Protein AF-A0A2H9LGX7-F1 (afdb_mo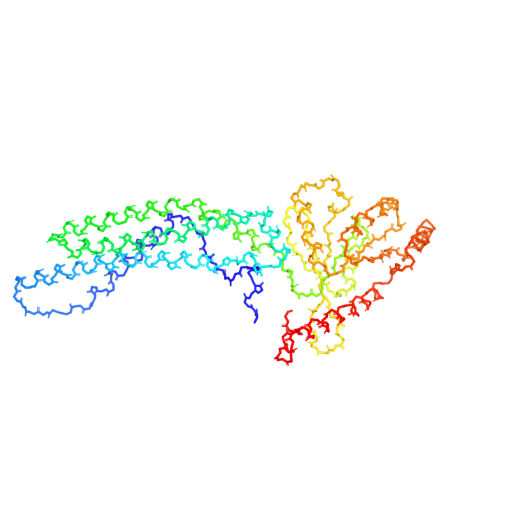nomer)

Secondary structure (DSSP, 8-state):
-TTTTTSTT-SS------HHHHHHHHHHHHHHHHHHHGGG-------HHHHHHHHHHHHHHHHHHHHHHHHHHHHHHHHHHHHHS--GGGS-HHHHHHHHHHT-HHHHHHHHHHHHHHHHHHHHHHHHHHHHHHH-SSHHHHHHHHHHHHHHHHHHHHHTHHHHHHHHHHHHHHHTS----SSEEEEEE-STTSSHHHHHHHHHSSPPEEE--TT-SSPEEEEEE-SS-STT----EEEEE--GGGG-GGG--HHHHHHHHHHHHH-SEEEEEE-TTSSS-HHHHHHHHHHHHTT-S-EEEEE--TT---HHHHHHHHHHHHH-TT-B--HHHHHHHHHHHHHHHHHHHHHHT-TT-TTTTT--

Structure (mmCIF, N/CA/C/O backbone):
data_AF-A0A2H9LGX7-F1
#
_entry.id   AF-A0A2H9LGX7-F1
#
loop_
_atom_site.group_PDB
_atom_site.id
_atom_site.type_symbol
_atom_site.label_atom_id
_atom_site.label_alt_id
_atom_site.label_comp_id
_atom_site.label_asym_id
_atom_site.label_entity_id
_atom_site.label_seq_id
_atom_site.pdbx_PDB_ins_code
_atom_site.Cartn_x
_atom_site.Cartn_y
_atom_site.Cartn_z
_atom_site.occupancy
_atom_site.B_iso_or_equiv
_atom_site.auth_seq_id
_atom_site.auth_comp_id
_atom_site.auth_asym_id
_atom_site.auth_atom_id
_atom_site.pdbx_PDB_model_num
ATOM 1 N N . MET A 1 1 ? 10.834 -14.717 4.770 1.00 37.25 1 MET A N 1
ATOM 2 C CA . MET A 1 1 ? 9.775 -13.682 4.849 1.00 37.25 1 MET A CA 1
ATOM 3 C C . MET A 1 1 ? 10.274 -12.256 5.144 1.00 37.25 1 MET A C 1
ATOM 5 O O . MET A 1 1 ? 9.612 -11.324 4.721 1.00 37.25 1 MET A O 1
ATOM 9 N N . ARG A 1 2 ? 11.488 -12.039 5.684 1.00 34.16 2 ARG A N 1
ATOM 10 C CA . ARG A 1 2 ? 12.051 -10.709 6.055 1.00 34.16 2 ARG A CA 1
ATOM 11 C C . ARG A 1 2 ? 12.223 -9.624 4.955 1.00 34.16 2 ARG A C 1
ATOM 13 O O . ARG A 1 2 ? 12.686 -8.532 5.262 1.00 34.16 2 ARG A O 1
ATOM 20 N N . LYS A 1 3 ? 11.918 -9.883 3.671 1.00 32.84 3 LYS A N 1
ATOM 21 C CA . LYS A 1 3 ? 12.069 -8.885 2.576 1.00 32.84 3 LYS A CA 1
ATOM 22 C C . LYS A 1 3 ? 10.761 -8.202 2.153 1.00 32.84 3 LYS A C 1
ATOM 24 O O . LYS A 1 3 ? 10.845 -7.127 1.570 1.00 32.84 3 LYS A O 1
ATOM 29 N N . GLN A 1 4 ? 9.591 -8.783 2.443 1.00 41.44 4 GLN A N 1
ATOM 30 C CA . GLN A 1 4 ? 8.292 -8.151 2.144 1.00 41.44 4 GLN A CA 1
ATOM 31 C C . GLN A 1 4 ? 7.941 -7.044 3.150 1.00 41.44 4 GLN A C 1
ATOM 33 O O . GLN A 1 4 ? 7.358 -6.039 2.764 1.00 41.44 4 GLN A O 1
ATOM 38 N N . GLU A 1 5 ? 8.395 -7.160 4.402 1.00 43.56 5 GLU A N 1
ATOM 39 C CA . GLU A 1 5 ? 8.072 -6.208 5.478 1.00 43.56 5 GLU A CA 1
ATOM 40 C C . GLU A 1 5 ? 8.583 -4.776 5.234 1.00 43.56 5 GLU A C 1
ATOM 42 O O . GLU A 1 5 ? 8.047 -3.834 5.803 1.00 43.56 5 GLU A O 1
ATOM 47 N N . LYS A 1 6 ? 9.582 -4.565 4.363 1.00 45.59 6 LYS A N 1
ATOM 48 C CA . LYS A 1 6 ? 10.150 -3.223 4.120 1.00 45.59 6 LYS A CA 1
ATOM 49 C C . LYS A 1 6 ? 9.459 -2.409 3.019 1.00 45.59 6 LYS A C 1
ATOM 51 O O . LYS A 1 6 ? 9.829 -1.250 2.836 1.00 45.59 6 LYS A O 1
ATOM 56 N N . PHE A 1 7 ? 8.508 -2.975 2.267 1.00 50.94 7 PHE A N 1
ATOM 57 C CA . PHE A 1 7 ? 7.989 -2.334 1.044 1.00 50.94 7 PHE A CA 1
ATOM 58 C C . PHE A 1 7 ? 6.459 -2.230 0.954 1.00 50.94 7 PHE A C 1
ATOM 60 O O . PHE A 1 7 ? 5.937 -1.910 -0.114 1.00 50.94 7 PHE A O 1
ATOM 67 N N . GLY A 1 8 ? 5.724 -2.453 2.046 1.00 63.12 8 GLY A N 1
ATOM 68 C CA . GLY A 1 8 ? 4.262 -2.408 1.995 1.00 63.12 8 GLY A CA 1
ATOM 69 C C . GLY A 1 8 ? 3.706 -3.545 1.129 1.00 63.12 8 GLY A C 1
ATOM 70 O O . GLY A 1 8 ? 4.217 -4.663 1.135 1.00 63.12 8 GLY A O 1
ATOM 71 N N . ILE A 1 9 ? 2.705 -3.228 0.306 1.00 74.31 9 ILE A N 1
ATOM 72 C CA . ILE A 1 9 ? 2.189 -4.128 -0.740 1.00 74.31 9 ILE A CA 1
ATOM 73 C C . ILE A 1 9 ? 3.043 -4.136 -2.022 1.00 74.31 9 ILE A C 1
ATOM 75 O O . ILE A 1 9 ? 2.726 -4.863 -2.966 1.00 74.31 9 ILE A O 1
ATOM 79 N N . MET A 1 10 ? 4.121 -3.342 -2.106 1.00 81.56 10 MET A N 1
ATOM 80 C CA . MET A 1 10 ? 5.013 -3.405 -3.267 1.00 81.56 10 MET A CA 1
ATOM 81 C C . MET A 1 10 ? 5.803 -4.711 -3.288 1.00 81.56 10 MET A C 1
ATOM 83 O O . MET A 1 10 ? 6.282 -5.209 -2.270 1.00 81.56 10 MET A O 1
ATOM 87 N N . ARG A 1 11 ? 6.028 -5.234 -4.495 1.00 75.31 11 ARG A N 1
ATOM 88 C CA . ARG A 1 11 ? 6.769 -6.486 -4.684 1.00 75.31 11 ARG A CA 1
ATOM 89 C C . ARG A 1 11 ? 8.268 -6.309 -4.466 1.00 75.31 11 ARG A C 1
ATOM 91 O O . ARG A 1 11 ? 8.929 -7.239 -4.005 1.00 75.31 11 ARG A O 1
ATOM 98 N N . ARG A 1 12 ? 8.816 -5.150 -4.852 1.00 78.75 12 ARG A N 1
ATOM 99 C CA . ARG A 1 12 ? 10.249 -4.806 -4.791 1.00 78.75 12 ARG A CA 1
ATOM 100 C C . ARG A 1 12 ? 10.425 -3.289 -4.714 1.00 78.75 12 ARG A C 1
ATOM 102 O O . ARG A 1 12 ? 9.582 -2.546 -5.204 1.00 78.75 12 ARG A O 1
ATOM 109 N N . ASN A 1 13 ? 11.550 -2.825 -4.173 1.00 80.94 13 ASN A N 1
ATOM 110 C CA . ASN A 1 13 ? 11.940 -1.422 -4.307 1.00 80.94 13 ASN A CA 1
ATOM 111 C C . ASN A 1 13 ? 12.540 -1.172 -5.693 1.00 80.94 13 ASN A C 1
ATOM 113 O O . ASN A 1 13 ? 13.449 -1.887 -6.112 1.00 80.94 13 ASN A O 1
ATOM 117 N N . VAL A 1 14 ? 12.053 -0.140 -6.373 1.00 88.44 14 VAL A N 1
ATOM 118 C CA . VAL A 1 14 ? 12.546 0.291 -7.684 1.00 88.44 14 VAL A CA 1
ATOM 119 C C . VAL A 1 14 ? 12.657 1.807 -7.710 1.00 88.44 14 VAL A C 1
ATOM 121 O O . VAL A 1 14 ? 11.775 2.497 -7.202 1.00 88.44 14 VAL A O 1
ATOM 124 N N . THR A 1 15 ? 13.732 2.347 -8.268 1.00 91.00 15 THR A N 1
ATOM 125 C CA . THR A 1 15 ? 13.854 3.795 -8.477 1.00 91.00 15 THR A CA 1
ATOM 126 C C . THR A 1 15 ? 13.095 4.181 -9.743 1.00 91.00 15 THR A C 1
ATOM 128 O O . THR A 1 15 ? 13.290 3.560 -10.788 1.00 91.00 15 THR A O 1
ATOM 131 N N . ILE A 1 16 ? 12.221 5.182 -9.629 1.00 95.38 16 ILE A N 1
ATOM 132 C CA . ILE A 1 16 ? 11.427 5.725 -10.734 1.00 95.38 16 ILE A CA 1
ATOM 133 C C . ILE A 1 16 ? 11.834 7.186 -10.885 1.00 95.38 16 ILE A C 1
ATOM 135 O O . ILE A 1 16 ? 11.697 7.955 -9.933 1.00 95.38 16 ILE A O 1
ATOM 139 N N . GLU A 1 17 ? 12.347 7.542 -12.056 1.00 96.19 17 GLU A N 1
ATOM 140 C CA . GLU A 1 17 ? 12.742 8.908 -12.410 1.00 96.19 17 GLU A CA 1
ATOM 141 C C . GLU A 1 17 ? 12.004 9.383 -13.667 1.00 96.19 17 GLU A C 1
ATOM 143 O O . GLU A 1 17 ? 11.168 8.664 -14.214 1.00 96.19 17 GLU A O 1
ATOM 148 N N . ASP A 1 18 ? 12.280 10.611 -14.101 1.00 96.50 18 ASP A N 1
ATOM 149 C CA . ASP A 1 18 ? 11.725 11.176 -15.333 1.00 96.50 18 ASP A CA 1
ATOM 150 C C . ASP A 1 18 ? 12.327 10.549 -16.606 1.00 96.50 18 ASP A C 1
ATOM 152 O O . ASP A 1 18 ? 13.321 9.812 -16.585 1.00 96.50 18 ASP A O 1
ATOM 156 N N . ALA A 1 19 ? 11.708 10.838 -17.752 1.00 97.12 19 ALA A N 1
ATOM 157 C CA . ALA A 1 19 ? 12.160 10.338 -19.045 1.00 97.12 19 ALA A CA 1
ATOM 158 C C . ALA A 1 19 ? 13.604 10.763 -19.367 1.00 97.12 19 ALA A C 1
ATOM 160 O O . ALA A 1 19 ? 14.374 9.978 -19.928 1.00 97.12 19 ALA A O 1
ATOM 161 N N . ASP A 1 20 ? 13.999 11.979 -18.987 1.00 96.62 20 ASP A N 1
ATOM 162 C CA . ASP A 1 20 ? 15.320 12.540 -19.281 1.00 96.62 20 ASP A CA 1
ATOM 163 C C . ASP A 1 20 ? 16.450 11.857 -18.521 1.00 96.62 20 ASP A C 1
ATOM 165 O O . ASP A 1 20 ? 17.560 11.695 -19.043 1.00 96.62 20 ASP A O 1
ATOM 169 N N . PHE A 1 21 ? 16.184 11.397 -17.305 1.00 96.75 21 PHE A N 1
ATOM 170 C CA . PHE A 1 21 ? 17.081 10.526 -16.570 1.00 96.75 21 PHE A CA 1
ATOM 171 C C . PHE A 1 21 ? 17.346 9.229 -17.345 1.00 96.75 21 PHE A C 1
ATOM 173 O O . PHE A 1 21 ? 18.508 8.875 -17.570 1.00 96.75 21 PHE A O 1
ATOM 180 N N . TYR A 1 22 ? 16.294 8.547 -17.811 1.00 96.25 22 TYR A N 1
ATOM 181 C CA . TYR A 1 22 ? 16.443 7.286 -18.543 1.00 96.25 22 TYR A CA 1
ATOM 182 C C . TYR A 1 22 ? 17.125 7.468 -19.903 1.00 96.25 22 TYR A C 1
ATOM 184 O O . TYR A 1 22 ? 17.989 6.659 -20.248 1.00 96.25 22 TYR A O 1
ATOM 192 N N . ILE A 1 23 ? 16.820 8.547 -20.636 1.00 96.00 23 ILE A N 1
ATOM 193 C CA . ILE A 1 23 ? 17.492 8.900 -21.899 1.00 96.00 23 ILE A CA 1
ATOM 194 C C . ILE A 1 23 ? 18.996 9.082 -21.667 1.00 96.00 23 ILE A C 1
ATOM 196 O O . ILE A 1 23 ? 19.819 8.427 -22.314 1.00 96.00 23 ILE A O 1
ATOM 200 N N . ARG A 1 24 ? 19.374 9.932 -20.701 1.00 95.44 24 ARG A N 1
ATOM 201 C CA . ARG A 1 24 ? 20.787 10.191 -20.380 1.00 95.44 24 ARG A CA 1
ATOM 202 C C . ARG A 1 24 ? 21.514 8.915 -19.973 1.00 95.44 24 ARG A C 1
ATOM 204 O O . ARG A 1 24 ? 22.643 8.683 -20.415 1.00 95.44 24 ARG A O 1
ATOM 211 N N . LEU A 1 25 ? 20.878 8.081 -19.151 1.00 92.81 25 LEU A N 1
ATOM 212 C CA . LEU A 1 25 ? 21.474 6.844 -18.660 1.00 92.81 25 LEU A CA 1
ATOM 213 C C . LEU A 1 25 ? 21.664 5.814 -19.782 1.00 92.81 25 LEU A C 1
ATOM 215 O O . LEU A 1 25 ? 22.738 5.213 -19.865 1.00 92.81 25 LEU A O 1
ATOM 219 N N . ALA A 1 26 ? 20.683 5.667 -20.678 1.00 92.19 26 ALA A N 1
ATOM 220 C CA . ALA A 1 26 ? 20.781 4.802 -21.852 1.00 92.19 26 ALA A CA 1
ATOM 221 C C . ALA A 1 26 ? 21.944 5.229 -22.765 1.00 92.19 26 ALA A C 1
ATOM 223 O O . ALA A 1 26 ? 22.814 4.417 -23.085 1.00 92.19 26 ALA A O 1
ATOM 224 N N . PHE A 1 27 ? 22.030 6.521 -23.101 1.00 91.50 27 PHE A N 1
ATOM 225 C CA . PHE A 1 27 ? 23.086 7.059 -23.969 1.00 91.50 27 PHE A CA 1
ATOM 226 C C . PHE A 1 27 ? 24.475 6.981 -23.330 1.00 91.50 27 PHE A C 1
ATOM 228 O O . PHE A 1 27 ? 25.476 6.745 -24.011 1.00 91.50 27 PHE A O 1
ATOM 235 N N . SER A 1 28 ? 24.571 7.200 -22.018 1.00 88.06 28 SER A N 1
ATOM 236 C CA . SER A 1 28 ? 25.832 7.080 -21.283 1.00 88.06 28 SER A CA 1
ATOM 237 C C . SER A 1 28 ? 26.341 5.635 -21.278 1.00 88.06 28 SER A C 1
ATOM 239 O O . SER A 1 28 ? 27.481 5.369 -21.665 1.00 88.06 28 SER A O 1
ATOM 241 N N . ARG A 1 29 ? 25.478 4.674 -20.928 1.00 82.38 29 ARG A N 1
ATOM 242 C CA . ARG A 1 29 ? 25.860 3.258 -20.847 1.00 82.38 29 ARG A CA 1
ATOM 243 C C . ARG A 1 29 ? 26.188 2.650 -22.211 1.00 82.38 29 ARG A C 1
ATOM 245 O O . ARG A 1 29 ? 27.164 1.908 -22.313 1.00 82.38 29 ARG A O 1
ATOM 252 N N . ALA A 1 30 ? 25.458 3.030 -23.259 1.00 81.06 30 ALA A N 1
ATOM 253 C CA . ALA A 1 30 ? 25.734 2.577 -24.620 1.00 81.06 30 ALA A CA 1
ATOM 254 C C . ALA A 1 30 ? 27.105 3.074 -25.129 1.00 81.06 30 ALA A C 1
ATOM 256 O O . ALA A 1 30 ? 27.860 2.325 -25.751 1.00 81.06 30 ALA A O 1
ATOM 257 N N . ARG A 1 31 ? 27.498 4.309 -24.774 1.00 76.88 31 ARG A N 1
ATOM 258 C CA . ARG A 1 31 ? 28.850 4.837 -25.046 1.00 76.88 31 ARG A CA 1
ATOM 259 C C . ARG A 1 31 ? 29.940 4.117 -24.244 1.00 76.88 31 ARG A C 1
ATOM 261 O O . ARG A 1 31 ? 31.005 3.844 -24.792 1.00 76.88 31 ARG A O 1
ATOM 268 N N . GLY A 1 32 ? 29.679 3.768 -22.983 1.00 62.34 32 GLY A N 1
ATOM 269 C CA . GLY A 1 32 ? 30.618 3.025 -22.130 1.00 62.34 32 GLY A CA 1
ATOM 270 C C . GLY A 1 32 ? 30.907 1.597 -22.615 1.00 62.34 32 GLY A C 1
ATOM 271 O O . GLY A 1 32 ? 32.044 1.131 -22.516 1.00 62.34 32 GLY A O 1
ATOM 272 N N . ALA A 1 33 ? 29.918 0.922 -23.210 1.00 59.94 33 ALA A N 1
ATOM 273 C CA . ALA A 1 33 ? 30.087 -0.409 -23.800 1.00 59.94 33 ALA A CA 1
ATOM 274 C C . ALA A 1 33 ? 31.098 -0.417 -24.969 1.00 59.94 33 ALA A C 1
ATOM 276 O O . ALA A 1 33 ? 31.897 -1.348 -25.079 1.00 59.94 33 ALA A O 1
ATOM 277 N N . LYS A 1 34 ? 31.163 0.662 -25.768 1.00 53.69 34 LYS A N 1
ATOM 278 C CA . LYS A 1 34 ? 32.129 0.828 -26.878 1.00 53.69 34 LYS A CA 1
ATOM 279 C C . LYS A 1 34 ? 33.595 0.881 -26.422 1.00 53.69 34 LYS A C 1
ATOM 281 O O . LYS A 1 34 ? 34.491 0.472 -27.161 1.00 53.69 34 LYS A O 1
ATOM 286 N N . GLY A 1 35 ? 33.860 1.356 -25.201 1.00 47.06 35 GLY A N 1
ATOM 287 C CA . GLY A 1 35 ? 35.218 1.497 -24.657 1.00 47.06 35 GLY A CA 1
ATOM 288 C C . GLY A 1 35 ? 35.896 0.170 -24.292 1.00 47.06 35 GLY A C 1
ATOM 289 O O . GLY A 1 35 ? 37.122 0.067 -24.350 1.00 47.06 35 GLY A O 1
ATOM 290 N N . ARG A 1 36 ? 35.121 -0.874 -23.963 1.00 46.62 36 ARG A N 1
ATOM 291 C CA . ARG A 1 36 ? 35.657 -2.196 -23.584 1.00 46.62 36 ARG A CA 1
ATOM 292 C C . ARG A 1 36 ? 36.055 -3.051 -24.792 1.00 46.62 36 ARG A C 1
ATOM 294 O O . ARG A 1 36 ? 37.005 -3.825 -24.698 1.00 46.62 36 ARG A O 1
ATOM 301 N N . THR A 1 37 ? 35.397 -2.883 -25.937 1.00 44.72 37 THR A N 1
ATOM 302 C CA . THR A 1 37 ? 35.609 -3.712 -27.139 1.00 44.72 37 THR A CA 1
ATOM 303 C C . THR A 1 37 ? 36.856 -3.312 -27.938 1.00 44.72 37 THR A C 1
ATOM 305 O O . THR A 1 37 ? 37.477 -4.163 -28.575 1.00 44.72 37 THR A O 1
ATOM 308 N N . LYS A 1 38 ? 37.291 -2.042 -27.864 1.00 46.38 38 LYS A N 1
ATOM 309 C CA . LYS A 1 38 ? 38.494 -1.549 -28.569 1.00 46.38 38 LYS A CA 1
ATOM 310 C C . LYS A 1 38 ? 39.825 -2.080 -28.011 1.00 46.38 38 LYS A C 1
ATOM 312 O O . LYS A 1 38 ? 40.810 -2.079 -28.738 1.00 46.38 38 LYS A O 1
ATOM 317 N N . LYS A 1 39 ? 39.870 -2.587 -26.771 1.00 42.81 39 LYS A N 1
ATOM 318 C CA . LYS A 1 39 ? 41.111 -3.067 -26.122 1.00 42.81 39 LYS A CA 1
ATOM 319 C C . LYS A 1 39 ? 41.572 -4.482 -26.530 1.00 42.81 39 LYS A C 1
ATOM 321 O O . LYS A 1 39 ? 42.612 -4.915 -26.054 1.00 42.81 39 LYS A O 1
ATOM 326 N N . LYS A 1 40 ? 40.839 -5.214 -27.385 1.00 40.34 40 LYS A N 1
ATOM 327 C CA . LYS A 1 40 ? 41.089 -6.653 -27.650 1.00 40.34 40 LYS A CA 1
ATOM 328 C C . LYS A 1 40 ? 41.566 -7.046 -29.059 1.00 40.34 40 LYS A C 1
ATOM 330 O O . LYS A 1 40 ? 41.698 -8.237 -29.314 1.00 40.34 40 LYS A O 1
ATOM 335 N N . LYS A 1 41 ? 41.839 -6.121 -29.987 1.00 47.50 41 LYS A N 1
ATOM 336 C CA . LYS A 1 41 ? 42.260 -6.498 -31.356 1.00 47.50 41 LYS A CA 1
ATOM 337 C C . LYS A 1 41 ? 43.754 -6.257 -31.599 1.00 47.50 41 LYS A C 1
ATOM 339 O O . LYS A 1 41 ? 44.152 -5.161 -31.977 1.00 47.50 41 LYS A O 1
ATOM 344 N N . GLY A 1 42 ? 44.548 -7.312 -31.391 1.00 42.62 42 GLY A N 1
ATOM 345 C CA . GLY A 1 42 ? 45.925 -7.440 -31.881 1.00 42.62 42 GLY A CA 1
ATOM 346 C C . GLY A 1 42 ? 45.975 -7.508 -33.412 1.00 42.62 42 GLY A C 1
ATOM 347 O O . GLY A 1 42 ? 45.046 -7.994 -34.060 1.00 42.62 42 GLY A O 1
ATOM 348 N N . GLY A 1 43 ? 47.033 -6.937 -33.988 1.00 43.09 43 GLY A N 1
ATOM 349 C CA . GLY A 1 43 ? 47.157 -6.670 -35.418 1.00 43.09 43 GLY A CA 1
ATOM 350 C C . GLY A 1 43 ? 47.366 -7.923 -36.268 1.00 43.09 43 GLY A C 1
ATOM 351 O O . GLY A 1 43 ? 48.295 -8.685 -36.036 1.00 43.09 43 GLY A O 1
ATOM 352 N N . ASN A 1 44 ? 46.547 -8.079 -37.313 1.00 48.31 44 ASN A N 1
ATOM 353 C CA . ASN A 1 44 ? 46.777 -9.051 -38.382 1.00 48.31 44 ASN A CA 1
ATOM 354 C C . ASN A 1 44 ? 47.133 -8.321 -39.697 1.00 48.31 44 ASN A C 1
ATOM 356 O O . ASN A 1 44 ? 46.499 -7.319 -40.063 1.00 48.31 44 ASN A O 1
ATOM 360 N N . ARG A 1 45 ? 48.184 -8.767 -40.398 1.00 50.12 45 ARG A N 1
ATOM 361 C CA . ARG A 1 45 ? 48.661 -8.203 -41.679 1.00 50.12 45 ARG A CA 1
ATOM 362 C C . ARG A 1 45 ? 47.906 -8.889 -42.825 1.00 50.12 45 ARG A C 1
ATOM 364 O O . ARG A 1 45 ? 48.015 -10.087 -43.014 1.00 50.12 45 ARG A O 1
ATOM 371 N N . GLY A 1 46 ? 47.108 -8.126 -43.570 1.00 56.09 46 GLY A N 1
ATOM 372 C CA . GLY A 1 46 ? 46.249 -8.622 -44.650 1.00 56.09 46 GLY A CA 1
ATOM 373 C C . GLY A 1 46 ? 45.858 -7.498 -45.614 1.00 56.09 46 GLY A C 1
ATOM 374 O O . GLY A 1 46 ? 46.015 -6.322 -45.274 1.00 56.09 46 GLY A O 1
ATOM 375 N N . ASN A 1 47 ? 45.371 -7.876 -46.802 1.00 59.34 47 ASN A N 1
ATOM 376 C CA . ASN A 1 47 ? 45.111 -7.010 -47.961 1.00 59.34 47 ASN A CA 1
ATOM 377 C C . ASN A 1 47 ? 44.267 -5.748 -47.607 1.00 59.34 47 ASN A C 1
ATOM 379 O O . ASN A 1 47 ? 43.187 -5.890 -47.021 1.00 59.34 47 ASN A O 1
ATOM 383 N N . PRO A 1 48 ? 44.711 -4.519 -47.953 1.00 59.19 48 PRO A N 1
ATOM 384 C CA . PRO A 1 48 ? 44.077 -3.261 -47.534 1.00 59.19 48 PRO A CA 1
ATOM 385 C C . PRO A 1 48 ? 42.603 -3.091 -47.939 1.00 59.19 48 PRO A C 1
ATOM 387 O O . PRO A 1 48 ? 41.846 -2.491 -47.175 1.00 59.19 48 PRO A O 1
ATOM 390 N N . ARG A 1 49 ? 42.152 -3.644 -49.078 1.00 58.91 49 ARG A N 1
ATOM 391 C CA . ARG A 1 49 ? 40.722 -3.609 -49.467 1.00 58.91 49 ARG A CA 1
ATOM 392 C C . ARG A 1 49 ? 39.857 -4.496 -48.562 1.00 58.91 49 ARG A C 1
ATOM 394 O O . ARG A 1 49 ? 38.892 -4.004 -47.982 1.00 58.91 49 ARG A O 1
ATOM 401 N N . LYS A 1 50 ? 40.279 -5.746 -48.324 1.00 58.44 50 LYS A N 1
ATOM 402 C CA . LYS A 1 50 ? 39.607 -6.672 -47.389 1.00 58.44 50 LYS A CA 1
ATOM 403 C C . LYS A 1 50 ? 39.596 -6.131 -45.951 1.00 58.44 50 LYS A C 1
ATOM 405 O O . LYS A 1 50 ? 38.607 -6.301 -45.248 1.00 58.44 50 LYS A O 1
ATOM 410 N N . LYS A 1 51 ? 40.645 -5.413 -45.522 1.00 60.84 51 LYS A N 1
ATOM 411 C CA . LYS A 1 51 ? 40.677 -4.714 -44.220 1.00 60.84 51 LYS A CA 1
ATOM 412 C C . LYS A 1 51 ? 39.653 -3.580 -44.113 1.00 60.84 51 LYS A C 1
ATOM 414 O O . LYS A 1 51 ? 39.071 -3.411 -43.044 1.00 60.84 51 LYS A O 1
ATOM 419 N N . LYS A 1 52 ? 39.428 -2.807 -45.183 1.00 63.50 52 LYS A N 1
ATOM 420 C CA . LYS A 1 52 ? 38.425 -1.726 -45.198 1.00 63.50 52 LYS A CA 1
ATOM 421 C C . LYS A 1 52 ? 36.996 -2.276 -45.142 1.00 63.50 52 LYS A C 1
ATOM 423 O O . LYS A 1 52 ? 36.206 -1.784 -44.339 1.00 63.50 52 LYS A O 1
ATOM 428 N N . GLU A 1 53 ? 36.691 -3.325 -45.905 1.00 63.88 53 GLU A N 1
ATOM 429 C CA . GLU A 1 53 ? 35.383 -4.004 -45.861 1.00 63.88 53 GLU A CA 1
ATOM 430 C C . GLU A 1 53 ? 35.120 -4.677 -44.507 1.00 63.88 53 GLU A C 1
ATOM 432 O O . GLU A 1 53 ? 34.071 -4.458 -43.901 1.00 63.88 53 GLU A O 1
ATOM 437 N N . GLN A 1 54 ? 36.098 -5.416 -43.966 1.00 71.00 54 GLN A N 1
ATOM 438 C CA . GLN A 1 54 ? 36.007 -6.000 -42.620 1.00 71.00 54 GLN A CA 1
ATOM 439 C C . GLN A 1 54 ? 35.868 -4.923 -41.532 1.00 71.00 54 GLN A C 1
ATOM 441 O O . GLN A 1 54 ? 35.121 -5.101 -40.566 1.00 71.00 54 GLN A O 1
ATOM 446 N N . GLY A 1 55 ? 36.554 -3.789 -41.698 1.00 78.25 55 GLY A N 1
ATOM 447 C CA . GLY A 1 55 ? 36.448 -2.631 -40.817 1.00 78.25 55 GLY A CA 1
ATOM 448 C C . GLY A 1 55 ? 35.039 -2.042 -40.814 1.00 78.25 55 GLY A C 1
ATOM 449 O O . GLY A 1 55 ? 34.457 -1.862 -39.744 1.00 78.25 55 GLY A O 1
ATOM 450 N N . TYR A 1 56 ? 34.449 -1.816 -41.989 1.00 83.50 56 TYR A N 1
ATOM 451 C CA . TYR A 1 56 ? 33.107 -1.249 -42.078 1.00 83.50 56 TYR A CA 1
ATOM 452 C C . TYR A 1 56 ? 32.017 -2.217 -41.598 1.00 83.50 56 TYR A C 1
ATOM 454 O O . TYR A 1 56 ? 31.131 -1.812 -40.845 1.00 83.50 56 TYR A O 1
ATOM 462 N N . PHE A 1 57 ? 32.120 -3.508 -41.921 1.00 84.44 57 PHE A N 1
ATOM 463 C CA . PHE A 1 57 ? 31.217 -4.525 -41.376 1.00 84.44 57 PHE A CA 1
ATOM 464 C C . PHE A 1 57 ? 31.263 -4.566 -39.839 1.00 84.44 57 PHE A C 1
ATOM 466 O O . PHE A 1 57 ? 30.227 -4.614 -39.175 1.00 84.44 57 PHE A O 1
ATOM 473 N N . SER A 1 58 ? 32.461 -4.469 -39.252 1.00 85.62 58 SER A N 1
ATOM 474 C CA . SER A 1 58 ? 32.604 -4.399 -37.794 1.00 85.62 58 SER A CA 1
ATOM 475 C C . SER A 1 58 ? 31.992 -3.131 -37.188 1.00 85.62 58 SER A C 1
ATOM 477 O O . SER A 1 58 ? 31.405 -3.198 -36.110 1.00 85.62 58 SER A O 1
ATOM 479 N N . LEU A 1 59 ? 32.050 -2.004 -37.906 1.00 87.69 59 LEU A N 1
ATOM 480 C CA . LEU A 1 59 ? 31.425 -0.747 -37.496 1.00 87.69 59 LEU A CA 1
ATOM 481 C C . LEU A 1 59 ? 29.890 -0.830 -37.529 1.00 87.69 59 LEU A C 1
ATOM 483 O O . LEU A 1 59 ? 29.235 -0.362 -36.601 1.00 87.69 59 LEU A O 1
ATOM 487 N N . LYS A 1 60 ? 29.307 -1.461 -38.559 1.00 89.50 60 LYS A N 1
ATOM 488 C CA . LYS A 1 60 ? 27.856 -1.720 -38.619 1.00 89.50 60 LYS A CA 1
ATOM 489 C C . LYS A 1 60 ? 27.385 -2.532 -37.418 1.00 89.50 60 LYS A C 1
ATOM 491 O O . LYS A 1 60 ? 26.382 -2.185 -36.803 1.00 89.50 60 LYS A O 1
ATOM 496 N N . ARG A 1 61 ? 28.138 -3.574 -37.054 1.00 89.62 61 ARG A N 1
ATOM 497 C CA . ARG A 1 61 ? 27.841 -4.390 -35.873 1.00 89.62 61 ARG A CA 1
ATOM 498 C C . ARG A 1 61 ? 27.890 -3.562 -34.590 1.00 89.62 61 ARG A C 1
ATOM 500 O O . ARG A 1 61 ? 26.956 -3.630 -33.808 1.00 89.62 61 ARG A O 1
ATOM 507 N N . GLU A 1 62 ? 28.900 -2.708 -34.422 1.00 89.69 62 GLU A N 1
ATOM 508 C CA . GLU A 1 62 ? 28.986 -1.799 -33.268 1.00 89.69 62 GLU A CA 1
ATOM 509 C C . GLU A 1 62 ? 27.777 -0.847 -33.178 1.00 89.69 62 GLU A C 1
ATOM 511 O O . GLU A 1 62 ? 27.262 -0.587 -32.090 1.00 89.69 62 GLU A O 1
ATOM 516 N N . TYR A 1 63 ? 27.296 -0.330 -34.311 1.00 93.12 63 TYR A N 1
ATOM 517 C CA . TYR A 1 63 ? 26.089 0.498 -34.355 1.00 93.12 63 TYR A CA 1
ATOM 518 C C . TYR A 1 63 ? 24.813 -0.289 -34.045 1.00 93.12 63 TYR A C 1
ATOM 520 O O . TYR A 1 63 ? 23.967 0.203 -33.297 1.00 93.12 63 TYR A O 1
ATOM 528 N N . ALA A 1 64 ? 24.679 -1.506 -34.570 1.00 92.94 64 ALA A N 1
ATOM 529 C CA . ALA A 1 64 ? 23.548 -2.376 -34.269 1.00 92.94 64 ALA A CA 1
ATOM 530 C C . ALA A 1 64 ? 23.523 -2.782 -32.784 1.00 92.94 64 ALA A C 1
ATOM 532 O O . ALA A 1 64 ? 22.466 -2.720 -32.154 1.00 92.94 64 ALA A O 1
ATOM 533 N N . ASP A 1 65 ? 24.684 -3.113 -32.213 1.00 90.88 65 ASP A N 1
ATOM 534 C CA . ASP A 1 65 ? 24.850 -3.441 -30.794 1.00 90.88 65 ASP A CA 1
ATOM 535 C C . ASP A 1 65 ? 24.526 -2.227 -29.906 1.00 90.88 65 ASP A C 1
ATOM 537 O O . ASP A 1 65 ? 23.882 -2.370 -28.870 1.00 90.88 65 ASP A O 1
ATOM 541 N N . HIS A 1 66 ? 24.904 -1.011 -30.324 1.00 92.06 66 HIS A N 1
ATOM 542 C CA . HIS A 1 66 ? 24.549 0.233 -29.623 1.00 92.06 66 HIS A CA 1
ATOM 543 C C . HIS A 1 66 ?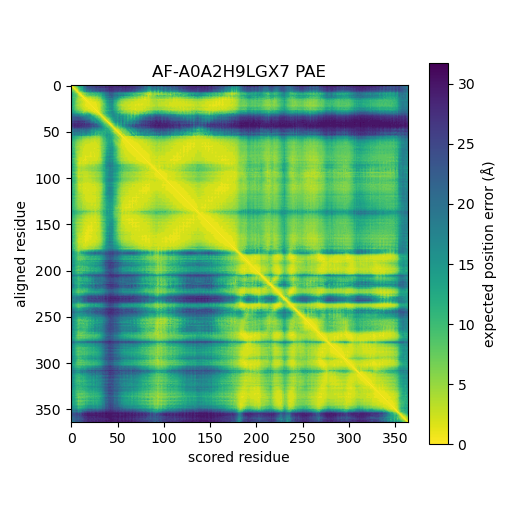 23.031 0.445 -29.561 1.00 92.06 66 HIS A C 1
ATOM 545 O O . HIS A 1 66 ? 22.502 0.778 -28.503 1.00 92.06 66 HIS A O 1
ATOM 551 N N . ILE A 1 67 ? 22.319 0.215 -30.670 1.00 94.88 67 ILE A N 1
ATOM 552 C CA . ILE A 1 67 ? 20.850 0.285 -30.714 1.00 94.88 67 ILE A CA 1
ATOM 553 C C . ILE A 1 67 ? 20.232 -0.786 -29.806 1.00 94.88 67 ILE A C 1
ATOM 555 O O . ILE A 1 67 ? 19.380 -0.455 -28.981 1.00 94.88 67 ILE A O 1
ATOM 559 N N . ALA A 1 68 ? 20.681 -2.042 -29.934 1.00 93.88 68 ALA A N 1
ATOM 560 C CA . ALA A 1 68 ? 20.179 -3.169 -29.146 1.00 93.88 68 ALA A CA 1
ATOM 561 C C . ALA A 1 68 ? 20.337 -2.919 -27.643 1.00 93.88 68 ALA A C 1
ATOM 563 O O . ALA A 1 68 ? 19.370 -3.014 -26.890 1.00 93.88 68 ALA A O 1
ATOM 564 N N . PHE A 1 69 ? 21.529 -2.491 -27.228 1.00 94.44 69 PHE A N 1
ATOM 565 C CA . PHE A 1 69 ? 21.820 -2.187 -25.836 1.00 94.44 69 PHE A CA 1
ATOM 566 C C . PHE A 1 69 ? 20.880 -1.113 -25.271 1.00 94.44 69 PHE A C 1
ATOM 568 O O . PHE A 1 69 ? 20.379 -1.254 -24.158 1.00 94.44 69 PHE A O 1
ATOM 575 N N . MET A 1 70 ? 20.625 -0.032 -26.020 1.00 94.88 70 MET A N 1
ATOM 576 C CA . MET A 1 70 ? 19.730 1.031 -25.551 1.00 94.88 70 MET A CA 1
ATOM 577 C C . MET A 1 70 ? 18.287 0.542 -25.405 1.00 94.88 70 MET A C 1
ATOM 579 O O . MET A 1 70 ? 17.659 0.851 -24.393 1.00 94.88 70 MET A O 1
ATOM 583 N N . SER A 1 71 ? 17.764 -0.225 -26.369 1.00 96.38 71 SER A N 1
ATOM 584 C CA . SER A 1 71 ? 16.412 -0.786 -26.254 1.00 96.38 71 SER A CA 1
ATOM 585 C C . SER A 1 71 ? 16.295 -1.775 -25.098 1.00 96.38 71 SER A C 1
ATOM 587 O O . SER A 1 71 ? 15.392 -1.636 -24.279 1.00 96.38 71 SER A O 1
ATOM 589 N N . GLU A 1 72 ? 17.239 -2.710 -24.979 1.00 95.44 72 GLU A N 1
ATOM 590 C CA . GLU A 1 72 ? 17.245 -3.736 -23.930 1.00 95.44 72 GLU A CA 1
ATOM 591 C C . GLU A 1 72 ? 17.370 -3.110 -22.538 1.00 95.44 72 GLU A C 1
ATOM 593 O O . GLU A 1 72 ? 16.677 -3.512 -21.606 1.00 95.44 72 GLU A O 1
ATOM 598 N N . PHE A 1 73 ? 18.197 -2.069 -22.396 1.00 95.25 73 PHE A N 1
ATOM 599 C CA . PHE A 1 73 ? 18.325 -1.337 -21.141 1.00 95.25 73 PHE A CA 1
ATOM 600 C C . PHE A 1 73 ? 17.000 -0.691 -20.713 1.00 95.25 73 PHE A C 1
ATOM 602 O O . PHE A 1 73 ? 16.606 -0.813 -19.552 1.00 95.25 73 PHE A O 1
ATOM 609 N N . ILE A 1 74 ? 16.302 -0.010 -21.629 1.00 95.75 74 ILE A N 1
ATOM 610 C CA . ILE A 1 74 ? 15.006 0.615 -21.328 1.00 95.75 74 ILE A CA 1
ATOM 611 C C . ILE A 1 74 ? 13.949 -0.444 -21.008 1.00 95.75 74 ILE A C 1
ATOM 613 O O . ILE A 1 74 ? 13.218 -0.290 -20.027 1.00 95.75 74 ILE A O 1
ATOM 617 N N . GLU A 1 75 ? 13.897 -1.529 -21.781 1.00 95.44 75 GLU A N 1
ATOM 618 C CA . GLU A 1 75 ? 13.007 -2.660 -21.514 1.00 95.44 75 GLU A CA 1
ATOM 619 C C . GLU A 1 75 ? 13.243 -3.245 -20.115 1.00 95.44 75 GLU A C 1
ATOM 621 O O . GLU A 1 75 ? 12.290 -3.456 -19.362 1.00 95.44 75 GLU A O 1
ATOM 626 N N . GLU A 1 76 ? 14.504 -3.429 -19.719 1.00 95.19 76 GLU A N 1
ATOM 627 C CA . GLU A 1 76 ? 14.868 -3.911 -18.388 1.00 95.19 76 GLU A CA 1
ATOM 628 C C . GLU A 1 76 ? 14.403 -2.945 -17.284 1.00 95.19 76 GLU A C 1
ATOM 630 O O . GLU A 1 76 ? 13.827 -3.380 -16.282 1.00 95.19 76 GLU A O 1
ATOM 635 N N . GLN A 1 77 ? 14.630 -1.632 -17.440 1.00 95.88 77 GLN A N 1
ATOM 636 C CA . GLN A 1 77 ? 14.213 -0.646 -16.436 1.00 95.88 77 GLN A CA 1
ATOM 637 C C . GLN A 1 77 ? 12.690 -0.591 -16.299 1.00 95.88 77 GLN A C 1
ATOM 639 O O . GLN A 1 77 ? 12.173 -0.681 -15.186 1.00 95.88 77 GLN A O 1
ATOM 644 N N . PHE A 1 78 ? 11.958 -0.483 -17.407 1.00 96.88 78 PHE A N 1
ATOM 645 C CA . PHE A 1 78 ? 10.499 -0.378 -17.365 1.00 96.88 78 PHE A CA 1
ATOM 646 C C . PHE A 1 78 ? 9.858 -1.681 -16.879 1.00 96.88 78 PHE A C 1
ATOM 648 O O . PHE A 1 78 ? 8.923 -1.629 -16.080 1.00 96.88 78 PHE A O 1
ATOM 655 N N . SER A 1 79 ? 10.406 -2.846 -17.241 1.00 96.00 79 SER A N 1
ATOM 656 C CA . SER A 1 79 ? 9.959 -4.129 -16.690 1.00 96.00 79 SER A CA 1
ATOM 657 C C . SER A 1 79 ? 10.141 -4.195 -15.170 1.00 96.00 79 SER A C 1
ATOM 659 O O . SER A 1 79 ? 9.227 -4.625 -14.462 1.00 96.00 79 SER A O 1
ATOM 661 N N . LYS A 1 80 ? 11.271 -3.705 -14.636 1.00 95.44 80 LYS A N 1
ATOM 662 C CA . LYS A 1 80 ? 11.485 -3.609 -13.180 1.00 95.44 80 LYS A CA 1
ATOM 663 C C . LYS A 1 80 ? 10.464 -2.699 -12.507 1.00 95.44 80 LYS A C 1
ATOM 665 O O . LYS A 1 80 ? 9.997 -3.044 -11.424 1.00 95.44 80 LYS A O 1
ATOM 670 N N . ILE A 1 81 ? 10.118 -1.570 -13.131 1.00 96.31 81 ILE A N 1
ATOM 671 C CA . ILE A 1 81 ? 9.093 -0.653 -12.616 1.00 96.31 81 ILE A CA 1
ATOM 672 C C . ILE A 1 81 ? 7.743 -1.363 -12.575 1.00 96.31 81 ILE A C 1
ATOM 674 O O . ILE A 1 81 ? 7.152 -1.471 -11.505 1.00 96.31 81 ILE A O 1
ATOM 678 N N . ILE A 1 82 ? 7.293 -1.916 -13.704 1.00 95.50 82 ILE A N 1
ATOM 679 C CA . ILE A 1 82 ? 6.000 -2.605 -13.811 1.00 95.50 82 ILE A CA 1
ATOM 680 C C . ILE A 1 82 ? 5.909 -3.758 -12.806 1.00 95.50 82 ILE A C 1
ATOM 682 O O . ILE A 1 82 ? 4.927 -3.874 -12.077 1.00 95.50 82 ILE A O 1
ATOM 686 N N . GLY A 1 83 ? 6.958 -4.579 -12.712 1.00 93.06 83 GLY A N 1
ATOM 687 C CA . GLY A 1 83 ? 7.010 -5.722 -11.802 1.00 93.06 83 GLY A CA 1
ATOM 688 C C . GLY A 1 83 ? 7.087 -5.359 -10.314 1.00 93.06 83 GLY A C 1
ATOM 689 O O . GLY A 1 83 ? 6.899 -6.239 -9.471 1.00 93.06 83 GLY A O 1
ATOM 690 N N . ALA A 1 84 ? 7.371 -4.100 -9.972 1.00 92.88 84 ALA A N 1
ATOM 691 C CA . ALA A 1 84 ? 7.412 -3.635 -8.589 1.00 92.88 84 ALA A CA 1
ATOM 692 C C . ALA A 1 84 ? 6.017 -3.321 -8.025 1.00 92.88 84 ALA A C 1
ATOM 694 O O . ALA A 1 84 ? 5.812 -3.464 -6.815 1.00 92.88 84 ALA A O 1
ATOM 695 N N . PHE A 1 85 ? 5.066 -2.922 -8.876 1.00 93.38 85 PHE A N 1
ATOM 696 C CA . PHE A 1 85 ? 3.700 -2.607 -8.456 1.00 93.38 85 PHE A CA 1
ATOM 697 C C . PHE A 1 85 ? 2.879 -3.878 -8.168 1.00 93.38 85 PHE A C 1
ATOM 699 O O . PHE A 1 85 ? 3.082 -4.917 -8.806 1.00 93.38 85 PHE A O 1
ATOM 706 N N . PRO A 1 86 ? 1.954 -3.826 -7.191 1.00 88.50 86 PRO A N 1
ATOM 707 C CA . PRO A 1 86 ? 1.065 -4.938 -6.893 1.00 88.50 86 PRO A CA 1
ATOM 708 C C . PRO A 1 86 ? 0.016 -5.137 -7.989 1.00 88.50 86 PRO A C 1
ATOM 710 O O . PRO A 1 86 ? -0.505 -4.192 -8.579 1.00 88.50 86 PRO A O 1
ATOM 713 N N . GLU A 1 87 ? -0.381 -6.389 -8.192 1.00 88.31 87 GLU A N 1
ATOM 714 C CA . GLU A 1 87 ? -1.596 -6.692 -8.942 1.00 88.31 87 GLU A CA 1
ATOM 715 C C . GLU A 1 87 ? -2.810 -6.386 -8.060 1.00 88.31 87 GLU A C 1
ATOM 717 O O . GLU A 1 87 ? -3.082 -7.128 -7.113 1.00 88.31 87 GLU A O 1
ATOM 722 N N . VAL A 1 88 ? -3.522 -5.297 -8.376 1.00 87.12 88 VAL A N 1
ATOM 723 C CA . VAL A 1 88 ? -4.624 -4.749 -7.559 1.00 87.12 88 VAL A CA 1
ATOM 724 C C . VAL A 1 88 ? -5.678 -5.810 -7.230 1.00 87.12 88 VAL A C 1
ATOM 726 O O . VAL A 1 88 ? -6.033 -5.988 -6.073 1.00 87.12 88 VAL A O 1
ATOM 729 N N . HIS A 1 89 ? -6.114 -6.597 -8.216 1.00 85.94 89 HIS A N 1
ATOM 730 C CA . HIS A 1 89 ? -7.157 -7.616 -8.039 1.00 85.94 89 HIS A CA 1
ATOM 731 C C . HIS A 1 89 ? -6.781 -8.752 -7.069 1.00 85.94 89 HIS A C 1
ATOM 733 O O . HIS A 1 89 ? -7.670 -9.400 -6.530 1.00 85.94 89 HIS A O 1
ATOM 739 N N . ARG A 1 90 ? -5.482 -8.992 -6.835 1.00 84.69 90 ARG A N 1
ATOM 740 C CA . ARG A 1 90 ? -4.989 -10.008 -5.886 1.00 84.69 90 ARG A CA 1
ATOM 741 C C . ARG A 1 90 ? -4.789 -9.462 -4.472 1.00 84.69 90 ARG A C 1
ATOM 743 O O . ARG A 1 90 ? -4.398 -10.215 -3.578 1.00 84.69 90 ARG A O 1
ATOM 750 N N . GLN A 1 91 ? -4.975 -8.157 -4.278 1.00 85.19 91 GLN A N 1
ATOM 751 C CA . GLN A 1 91 ? -4.851 -7.535 -2.966 1.00 85.19 91 GLN A CA 1
ATOM 752 C C . GLN A 1 91 ? -6.117 -7.761 -2.135 1.00 85.19 91 GLN A C 1
ATOM 754 O O . GLN A 1 91 ? -7.175 -8.096 -2.670 1.00 85.19 91 GLN A O 1
ATOM 759 N N . SER A 1 92 ? -6.004 -7.589 -0.815 1.00 78.50 92 SER A N 1
ATOM 760 C CA . SER A 1 92 ? -7.182 -7.589 0.058 1.00 78.50 92 SER A CA 1
ATOM 761 C C . SER A 1 92 ? -8.146 -6.472 -0.344 1.00 78.50 92 SER A C 1
ATOM 763 O O . SER A 1 92 ? -7.761 -5.502 -0.996 1.00 78.50 92 SER A O 1
ATOM 765 N N . GLU A 1 93 ? -9.413 -6.612 0.036 1.00 80.12 93 GLU A N 1
ATOM 766 C CA . GLU A 1 93 ? -10.431 -5.567 -0.120 1.00 80.12 93 GLU A CA 1
ATOM 767 C C . GLU A 1 93 ? -9.948 -4.207 0.395 1.00 80.12 93 GLU A C 1
ATOM 769 O O . GLU A 1 93 ? -9.908 -3.254 -0.376 1.00 80.12 93 GLU A O 1
ATOM 774 N N . PHE A 1 94 ? -9.382 -4.181 1.603 1.00 79.81 94 PHE A N 1
ATOM 775 C CA . PHE A 1 94 ? -8.749 -2.996 2.181 1.00 79.81 94 PHE A CA 1
ATOM 776 C C . PHE A 1 94 ? -7.763 -2.286 1.240 1.00 79.81 94 PHE A C 1
ATOM 778 O O . PHE A 1 94 ? -7.876 -1.089 0.991 1.00 79.81 94 PHE A O 1
ATOM 785 N N . TYR A 1 95 ? -6.785 -3.015 0.695 1.00 83.62 95 TYR A N 1
ATOM 786 C CA . TYR A 1 95 ? -5.777 -2.410 -0.175 1.00 83.62 95 TYR A CA 1
ATOM 787 C C . TYR A 1 95 ? -6.330 -2.035 -1.550 1.00 83.62 95 TYR A C 1
ATOM 789 O O . TYR A 1 95 ? -5.831 -1.090 -2.155 1.00 83.62 95 TYR A O 1
ATOM 797 N N . ARG A 1 96 ? -7.338 -2.756 -2.055 1.00 86.50 96 ARG A N 1
ATOM 798 C CA . ARG A 1 96 ? -8.023 -2.399 -3.306 1.00 86.50 96 ARG A CA 1
ATOM 799 C C . ARG A 1 96 ? -8.738 -1.063 -3.162 1.00 86.50 96 ARG A C 1
ATOM 801 O O . ARG A 1 96 ? -8.534 -0.193 -4.001 1.00 86.50 96 ARG A O 1
ATOM 808 N N . GLU A 1 97 ? -9.484 -0.888 -2.077 1.00 83.56 97 GLU A N 1
ATOM 809 C CA . GLU A 1 97 ? -10.153 0.372 -1.761 1.00 83.56 97 GLU A CA 1
ATOM 810 C C . GLU A 1 97 ? -9.133 1.498 -1.538 1.00 83.56 97 GLU A C 1
ATOM 812 O O . GLU A 1 97 ? -9.237 2.546 -2.166 1.00 83.56 97 GLU A O 1
ATOM 817 N N . LEU A 1 98 ? -8.068 1.277 -0.753 1.00 83.12 98 LEU A N 1
ATOM 818 C CA . LEU A 1 98 ? -7.026 2.298 -0.567 1.00 83.12 98 LEU A CA 1
ATOM 819 C C . LEU A 1 98 ? -6.372 2.740 -1.880 1.00 83.12 98 LEU A C 1
ATOM 821 O O . LEU A 1 98 ? -6.140 3.937 -2.074 1.00 83.12 98 LEU A O 1
ATOM 825 N N . ILE A 1 99 ? -6.053 1.800 -2.775 1.00 89.06 99 ILE A N 1
ATOM 826 C CA . ILE A 1 99 ? -5.493 2.121 -4.094 1.00 89.06 99 ILE A CA 1
ATOM 827 C C . ILE A 1 99 ? -6.492 2.944 -4.899 1.00 89.06 99 ILE A C 1
ATOM 829 O O . ILE A 1 99 ? -6.092 3.941 -5.498 1.00 89.06 99 ILE A O 1
ATOM 833 N N . GLU A 1 100 ? -7.768 2.562 -4.891 1.00 89.25 100 GLU A N 1
ATOM 834 C CA . GLU A 1 100 ? -8.811 3.284 -5.614 1.00 89.25 100 GLU A CA 1
ATOM 835 C C . GLU A 1 100 ? -8.910 4.739 -5.157 1.00 89.25 100 GLU A C 1
ATOM 837 O O . GLU A 1 100 ? -8.845 5.645 -5.981 1.00 89.25 100 GLU A O 1
ATOM 842 N N . ILE A 1 101 ? -8.937 4.967 -3.847 1.00 84.75 101 ILE A N 1
ATOM 843 C CA . ILE A 1 101 ? -9.118 6.301 -3.275 1.00 84.75 101 ILE A CA 1
ATOM 844 C C . ILE A 1 101 ? -7.860 7.170 -3.45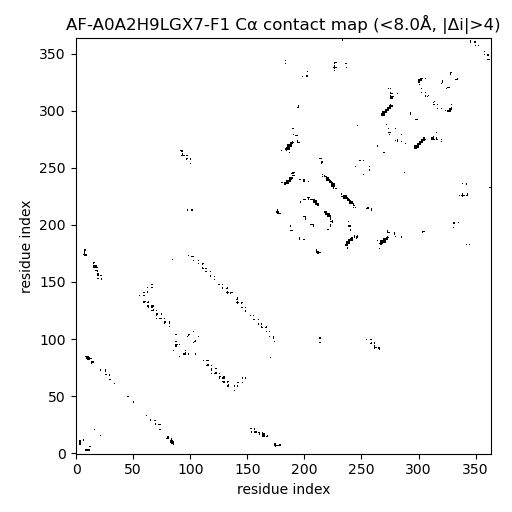5 1.00 84.75 101 ILE A C 1
ATOM 846 O O . ILE A 1 101 ? -7.936 8.356 -3.765 1.00 84.75 101 ILE A O 1
ATOM 850 N N . THR A 1 102 ? -6.668 6.609 -3.227 1.00 85.25 102 THR A N 1
ATOM 851 C CA . THR A 1 102 ? -5.422 7.404 -3.183 1.00 85.25 102 THR A CA 1
ATOM 852 C C . THR A 1 102 ? -4.738 7.593 -4.532 1.00 85.25 102 THR A C 1
ATOM 854 O O . THR A 1 102 ? -4.010 8.577 -4.716 1.00 85.25 102 THR A O 1
ATOM 857 N N . ILE A 1 103 ? -4.891 6.629 -5.439 1.00 91.56 103 ILE A N 1
ATOM 858 C CA . ILE A 1 103 ? -4.146 6.545 -6.703 1.00 91.56 103 ILE A CA 1
ATOM 859 C C . ILE A 1 103 ? -5.101 6.425 -7.894 1.00 91.56 103 ILE A C 1
ATOM 861 O O . ILE A 1 103 ? -4.796 6.961 -8.956 1.00 91.56 103 ILE A O 1
ATOM 865 N N . GLY A 1 104 ? -6.233 5.740 -7.726 1.00 92.44 104 GLY A N 1
ATOM 866 C CA . GLY A 1 104 ? -7.148 5.369 -8.800 1.00 92.44 104 GLY A CA 1
ATOM 867 C C . GLY A 1 104 ? -6.666 4.119 -9.534 1.00 92.44 104 GLY A C 1
ATOM 868 O O . GLY A 1 104 ? -5.624 4.121 -10.200 1.00 92.44 104 GLY A O 1
ATOM 869 N N . THR A 1 105 ? -7.433 3.026 -9.462 1.00 93.50 105 THR A N 1
ATOM 870 C CA . THR A 1 105 ? -7.046 1.750 -10.086 1.00 93.50 105 THR A CA 1
ATOM 871 C C . THR A 1 105 ? -6.941 1.875 -11.604 1.00 93.50 105 THR A C 1
ATOM 873 O O . THR A 1 105 ? -6.055 1.272 -12.217 1.00 93.50 105 THR A O 1
ATOM 876 N N . ALA A 1 106 ? -7.836 2.651 -12.220 1.00 95.38 106 ALA A N 1
ATOM 877 C CA . ALA A 1 106 ? -7.851 2.869 -13.662 1.00 95.38 106 ALA A CA 1
ATOM 878 C C . ALA A 1 106 ? -6.588 3.600 -14.141 1.00 95.38 106 ALA A C 1
ATOM 880 O O . ALA A 1 106 ? -5.910 3.116 -15.050 1.00 95.38 106 ALA A O 1
ATOM 881 N N . GLU A 1 107 ? -6.225 4.709 -13.492 1.00 96.31 107 GLU A N 1
ATOM 882 C CA . GLU A 1 107 ? -5.062 5.511 -13.884 1.00 96.31 107 GLU A CA 1
ATOM 883 C C . GLU A 1 107 ? -3.744 4.772 -13.611 1.00 96.31 107 GLU A C 1
ATOM 885 O O . GLU A 1 107 ? -2.831 4.793 -14.443 1.00 96.31 107 GLU A O 1
ATOM 890 N N . LEU A 1 108 ? -3.673 4.002 -12.515 1.00 96.75 108 LEU A N 1
ATOM 891 C CA . LEU A 1 108 ? -2.547 3.104 -12.250 1.00 96.75 108 LEU A CA 1
ATOM 892 C C . LEU A 1 108 ? -2.363 2.073 -13.365 1.00 96.75 108 LEU A C 1
ATOM 894 O O . LEU A 1 108 ? -1.263 1.932 -13.906 1.00 96.75 108 LEU A O 1
ATOM 898 N N . LYS A 1 109 ? -3.434 1.367 -13.745 1.00 96.50 109 LYS A N 1
ATOM 899 C CA . LYS A 1 109 ? -3.389 0.375 -14.829 1.00 96.50 109 LYS A CA 1
ATOM 900 C C . LYS A 1 109 ? -3.008 1.016 -16.162 1.00 96.50 109 LYS A C 1
ATOM 902 O O . LYS A 1 109 ? -2.158 0.474 -16.866 1.00 96.50 109 LYS A O 1
ATOM 907 N N . LYS A 1 110 ? -3.593 2.170 -16.489 1.00 97.38 110 LYS A N 1
ATOM 908 C CA . LYS A 1 110 ? -3.309 2.925 -17.715 1.00 97.38 110 LYS A CA 1
ATOM 909 C C . LYS A 1 110 ? -1.843 3.351 -17.790 1.00 97.38 110 LYS A C 1
ATOM 911 O O . LYS A 1 110 ? -1.204 3.132 -18.816 1.00 97.38 110 LYS A O 1
ATOM 916 N N . SER A 1 111 ? -1.281 3.867 -16.698 1.00 98.12 111 SER A N 1
ATOM 917 C CA . SER A 1 111 ? 0.127 4.275 -16.642 1.00 98.12 111 SER A CA 1
ATOM 918 C C . SER A 1 111 ? 1.093 3.095 -16.777 1.00 98.12 111 SER A C 1
ATOM 920 O O . SER A 1 111 ? 2.053 3.166 -17.544 1.00 98.12 111 SER A O 1
ATOM 922 N N . LEU A 1 112 ? 0.822 1.965 -16.115 1.00 97.69 112 LEU A N 1
ATOM 923 C CA . LEU A 1 112 ? 1.618 0.738 -16.279 1.00 97.69 112 LEU A CA 1
ATOM 924 C C . LEU A 1 112 ? 1.521 0.164 -17.707 1.00 97.69 112 LEU A C 1
ATOM 926 O O . LEU A 1 112 ? 2.512 -0.323 -18.266 1.00 97.69 112 LEU A O 1
ATOM 930 N N . ALA A 1 113 ? 0.338 0.246 -18.321 1.00 97.69 113 ALA A N 1
ATOM 931 C CA . ALA A 1 113 ? 0.120 -0.161 -19.704 1.00 97.69 113 ALA A CA 1
ATOM 932 C C . ALA A 1 113 ? 0.859 0.749 -20.699 1.00 97.69 113 ALA A C 1
ATOM 934 O O . ALA A 1 113 ? 1.431 0.240 -21.662 1.00 97.69 113 ALA A O 1
ATOM 935 N N . ALA A 1 114 ? 0.924 2.061 -20.446 1.00 98.19 114 ALA A N 1
ATOM 936 C CA . ALA A 1 114 ? 1.676 3.011 -21.267 1.00 98.19 114 ALA A CA 1
ATOM 937 C C . ALA A 1 114 ? 3.179 2.681 -21.300 1.00 98.19 114 ALA A C 1
ATOM 939 O O . ALA A 1 114 ? 3.780 2.650 -22.376 1.00 98.19 114 ALA A O 1
ATOM 940 N N . LEU A 1 115 ? 3.776 2.332 -20.153 1.00 97.81 115 LEU A N 1
ATOM 941 C CA . LEU A 1 115 ? 5.165 1.854 -20.094 1.00 97.81 115 LEU A CA 1
ATOM 942 C C . LEU A 1 115 ? 5.346 0.559 -20.901 1.00 97.81 115 LEU A C 1
ATOM 944 O O . LEU A 1 115 ? 6.270 0.459 -21.707 1.00 97.81 115 LEU A O 1
ATOM 948 N N . SER A 1 116 ? 4.436 -0.407 -20.737 1.00 97.38 116 SER A N 1
ATOM 949 C CA . SER A 1 116 ? 4.472 -1.681 -21.476 1.00 97.38 116 SER A CA 1
ATOM 950 C C . SER A 1 116 ? 4.362 -1.478 -22.992 1.00 97.38 116 SER A C 1
ATOM 952 O O . SER A 1 116 ? 5.051 -2.135 -23.774 1.00 97.38 116 SER A O 1
ATOM 954 N N . TRP A 1 117 ? 3.496 -0.560 -23.422 1.00 97.38 117 TRP A N 1
ATOM 955 C CA . TRP A 1 117 ? 3.353 -0.160 -24.819 1.00 97.38 117 TRP A CA 1
ATOM 956 C C . TRP A 1 117 ? 4.632 0.497 -25.350 1.00 97.38 117 TRP A C 1
ATOM 958 O O . TRP A 1 117 ? 5.105 0.130 -26.428 1.00 97.38 117 TRP A O 1
ATOM 968 N N . CYS A 1 118 ? 5.226 1.409 -24.576 1.00 97.62 118 CYS A N 1
ATOM 969 C CA . CYS A 1 118 ? 6.452 2.111 -24.948 1.00 97.62 118 CYS A CA 1
ATOM 970 C C . CYS A 1 118 ? 7.618 1.130 -25.142 1.00 97.62 118 CYS A C 1
ATOM 972 O O . CYS A 1 118 ? 8.276 1.169 -26.181 1.00 97.62 118 CYS A O 1
ATOM 974 N N . MET A 1 119 ? 7.791 0.168 -24.224 1.00 96.31 119 MET A N 1
ATOM 975 C CA . MET A 1 119 ? 8.774 -0.919 -24.356 1.00 96.31 119 MET A CA 1
ATOM 976 C C . MET A 1 119 ? 8.621 -1.673 -25.681 1.00 96.31 119 MET A C 1
ATOM 978 O O . MET A 1 119 ? 9.569 -1.770 -26.456 1.00 96.31 119 MET A O 1
ATOM 982 N N . LYS A 1 120 ? 7.408 -2.158 -25.986 1.00 96.81 120 LYS A N 1
ATOM 983 C CA . LYS A 1 120 ? 7.132 -2.900 -27.230 1.00 96.81 120 LYS A CA 1
ATOM 984 C C . LYS A 1 120 ? 7.429 -2.058 -28.474 1.00 96.81 120 LYS A C 1
ATOM 986 O O . LYS A 1 120 ? 7.975 -2.566 -29.455 1.00 96.81 120 LYS A O 1
ATOM 991 N N . ARG A 1 121 ? 7.082 -0.767 -28.442 1.00 97.31 121 ARG A N 1
ATOM 992 C CA . ARG A 1 121 ? 7.312 0.161 -29.558 1.00 97.31 121 ARG A CA 1
ATOM 993 C C . ARG A 1 121 ? 8.802 0.423 -29.786 1.00 97.31 121 ARG A C 1
ATOM 995 O O . ARG A 1 121 ? 9.240 0.402 -30.937 1.00 97.31 121 ARG A O 1
ATOM 1002 N N . ILE A 1 122 ? 9.571 0.611 -28.714 1.00 97.19 122 ILE A N 1
ATOM 1003 C CA . ILE A 1 122 ? 11.030 0.781 -28.758 1.00 97.19 122 ILE A CA 1
ATOM 1004 C C . ILE A 1 122 ? 11.704 -0.483 -29.297 1.00 97.19 122 ILE A C 1
ATOM 1006 O O . ILE A 1 122 ? 12.547 -0.375 -30.184 1.00 97.19 122 ILE A O 1
ATOM 1010 N N . SER A 1 123 ? 11.289 -1.667 -28.839 1.00 96.19 123 SER A N 1
ATOM 1011 C CA . SER A 1 123 ? 11.813 -2.956 -29.310 1.00 96.19 123 SER A CA 1
ATOM 1012 C C . SER A 1 123 ? 11.667 -3.123 -30.825 1.00 96.19 123 SER A C 1
ATOM 1014 O O . SER A 1 123 ? 12.624 -3.412 -31.548 1.00 96.19 123 SER A O 1
ATOM 1016 N N . ARG A 1 124 ? 10.462 -2.842 -31.341 1.00 97.69 124 ARG A N 1
ATOM 1017 C CA . ARG A 1 124 ? 10.171 -2.896 -32.780 1.00 97.69 124 ARG A CA 1
ATOM 1018 C C . ARG A 1 124 ? 10.998 -1.879 -33.566 1.00 97.69 124 ARG A C 1
ATOM 1020 O O . ARG A 1 124 ? 11.539 -2.215 -34.619 1.00 97.69 124 ARG A O 1
ATOM 1027 N N . LEU A 1 125 ? 11.110 -0.650 -33.058 1.00 96.81 125 LEU A N 1
ATOM 1028 C CA . LEU A 1 125 ? 11.927 0.395 -33.675 1.00 96.81 125 LEU A CA 1
ATOM 1029 C C . LEU A 1 125 ? 13.408 -0.009 -33.717 1.00 96.81 125 LEU A C 1
ATOM 1031 O O . LEU A 1 125 ? 14.059 0.167 -34.744 1.00 96.81 125 LEU A O 1
ATOM 1035 N N . ALA A 1 126 ? 13.928 -0.582 -32.632 1.00 96.94 126 ALA A N 1
ATOM 1036 C CA . ALA A 1 126 ? 15.297 -1.072 -32.558 1.00 96.94 126 ALA A CA 1
ATOM 1037 C C . ALA A 1 126 ? 15.546 -2.175 -33.591 1.00 96.94 126 ALA A C 1
ATOM 1039 O O . ALA A 1 126 ? 16.556 -2.140 -34.289 1.00 96.94 126 ALA A O 1
ATOM 1040 N N . GLY A 1 127 ? 14.614 -3.121 -33.745 1.00 96.62 127 GLY A N 1
ATOM 1041 C CA . GLY A 1 127 ? 14.655 -4.134 -34.803 1.00 96.62 127 GLY A CA 1
ATOM 1042 C C . GLY A 1 127 ? 14.814 -3.524 -36.198 1.00 96.62 127 GLY A C 1
ATOM 1043 O O . GLY A 1 127 ? 15.750 -3.878 -36.916 1.00 96.62 127 GLY A O 1
ATOM 1044 N N . GLN A 1 128 ? 13.962 -2.552 -36.538 1.00 96.44 128 GLN A N 1
ATOM 1045 C CA . GLN A 1 128 ? 14.006 -1.863 -37.830 1.00 96.44 128 GLN A CA 1
ATOM 1046 C C . GLN A 1 128 ? 15.330 -1.118 -38.041 1.00 96.44 128 GLN A C 1
ATOM 1048 O O . GLN A 1 128 ? 16.020 -1.350 -39.029 1.00 96.44 128 GLN A O 1
ATOM 1053 N N . CYS A 1 129 ? 15.733 -0.270 -37.092 1.00 96.19 129 CYS A N 1
ATOM 1054 C CA . CYS A 1 129 ? 16.942 0.536 -37.247 1.00 96.19 129 CYS A CA 1
ATOM 1055 C C . CYS A 1 129 ? 18.216 -0.321 -37.286 1.00 96.19 129 CYS A C 1
ATOM 1057 O O . CYS A 1 129 ? 19.158 0.027 -37.995 1.00 96.19 129 CYS A O 1
ATOM 1059 N N . LYS A 1 130 ? 18.252 -1.468 -36.590 1.00 96.56 130 LYS A N 1
ATOM 1060 C CA . LYS A 1 130 ? 19.346 -2.445 -36.732 1.00 96.56 130 LYS A CA 1
ATOM 1061 C C . LYS A 1 130 ? 19.426 -2.988 -38.158 1.00 96.56 130 LYS A C 1
ATOM 1063 O O . LYS A 1 130 ? 20.520 -3.069 -38.707 1.00 96.56 130 LYS A O 1
ATOM 1068 N N . MET A 1 131 ? 18.293 -3.334 -38.771 1.00 95.38 131 MET A N 1
ATOM 1069 C CA . MET A 1 131 ? 18.272 -3.780 -40.168 1.00 95.38 131 MET A CA 1
ATOM 1070 C C . MET A 1 131 ? 18.751 -2.680 -41.119 1.00 95.38 131 MET A C 1
ATOM 1072 O O . MET A 1 131 ? 19.560 -2.963 -42.000 1.00 95.38 131 MET A O 1
ATOM 1076 N N . ASP A 1 132 ? 18.313 -1.438 -40.908 1.00 95.12 132 ASP A N 1
ATOM 1077 C CA . ASP A 1 132 ? 18.729 -0.287 -41.718 1.00 95.12 132 ASP A CA 1
ATOM 1078 C C . ASP A 1 132 ? 20.252 -0.065 -41.627 1.00 95.12 132 ASP A C 1
ATOM 1080 O O . ASP A 1 132 ? 20.921 0.114 -42.644 1.00 95.12 132 ASP A O 1
ATOM 1084 N N . VAL A 1 133 ? 20.831 -0.175 -40.424 1.00 95.12 133 VAL A N 1
ATOM 1085 C CA . VAL A 1 133 ? 22.289 -0.119 -40.201 1.00 95.12 133 VAL A CA 1
ATOM 1086 C C . VAL A 1 133 ? 23.021 -1.243 -40.936 1.00 95.12 133 VAL A C 1
ATOM 1088 O O . VAL A 1 133 ? 24.063 -1.004 -41.549 1.00 95.12 133 VAL A O 1
ATOM 1091 N N . MET A 1 134 ? 22.499 -2.471 -40.884 1.00 92.69 134 MET A N 1
ATOM 1092 C CA . MET A 1 134 ? 23.140 -3.620 -41.530 1.00 92.69 134 MET A CA 1
ATOM 1093 C C . MET A 1 134 ? 23.101 -3.514 -43.059 1.00 92.69 134 MET A C 1
ATOM 1095 O O . MET A 1 134 ? 24.088 -3.862 -43.715 1.00 92.69 134 MET A O 1
ATOM 1099 N N . LYS A 1 135 ? 22.011 -2.978 -43.621 1.00 94.06 135 LYS A N 1
ATOM 1100 C CA . LYS A 1 135 ? 21.828 -2.776 -45.067 1.00 94.06 135 LYS A CA 1
ATOM 1101 C C . LYS A 1 135 ? 22.546 -1.544 -45.625 1.0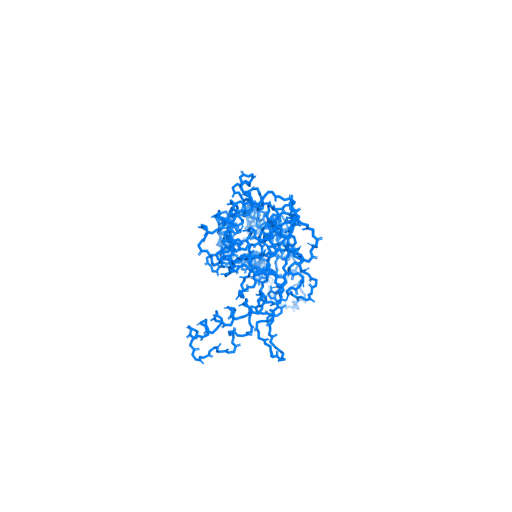0 94.06 135 LYS A C 1
ATOM 1103 O O . LYS A 1 135 ? 22.811 -1.518 -46.814 1.00 94.06 135 LYS A O 1
ATOM 1108 N N . ALA A 1 136 ? 22.880 -0.550 -44.802 1.00 93.75 136 ALA A N 1
ATOM 1109 C CA . ALA A 1 136 ? 23.482 0.704 -45.263 1.00 93.75 136 ALA A CA 1
ATOM 1110 C C . ALA A 1 136 ? 24.800 0.499 -46.033 1.00 93.75 136 ALA A C 1
ATOM 1112 O O . ALA A 1 136 ? 25.720 -0.124 -45.517 1.00 93.75 136 ALA A O 1
ATOM 1113 N N . ASP A 1 137 ? 24.953 1.066 -47.227 1.00 89.31 137 ASP A N 1
ATOM 1114 C CA . ASP A 1 137 ? 26.192 0.905 -48.008 1.00 89.31 137 ASP A CA 1
ATOM 1115 C C . ASP A 1 137 ? 27.331 1.811 -47.524 1.00 89.31 137 ASP A C 1
ATOM 1117 O O . ASP A 1 137 ? 28.510 1.494 -47.693 1.00 89.31 137 ASP A O 1
ATOM 1121 N N . ARG A 1 138 ? 26.994 2.942 -46.890 1.00 90.00 138 ARG A N 1
ATOM 1122 C CA . ARG A 1 138 ? 27.964 3.945 -46.430 1.00 90.00 138 ARG A CA 1
ATOM 1123 C C . ARG A 1 138 ? 27.869 4.181 -44.932 1.00 90.00 138 ARG A C 1
ATOM 1125 O O . ARG A 1 138 ? 26.795 4.170 -44.329 1.00 90.00 138 ARG A O 1
ATOM 1132 N N . SER A 1 139 ? 29.016 4.481 -44.323 1.00 88.31 139 SER A N 1
ATOM 1133 C CA . SER A 1 139 ? 29.110 4.776 -42.886 1.00 88.31 139 SER A CA 1
ATOM 1134 C C . SER A 1 139 ? 28.194 5.920 -42.451 1.00 88.31 139 SER A C 1
ATOM 1136 O O . SER A 1 139 ? 27.578 5.838 -41.391 1.00 88.31 139 SER A O 1
ATOM 1138 N N . GLU A 1 140 ? 28.025 6.941 -43.291 1.00 90.12 140 GLU A N 1
ATOM 1139 C CA . GLU A 1 140 ? 27.114 8.052 -43.003 1.00 90.12 140 GLU A CA 1
ATOM 1140 C C . GLU A 1 140 ? 25.642 7.628 -42.945 1.00 90.12 140 GLU A C 1
ATOM 1142 O O . GLU A 1 140 ? 24.908 8.102 -42.080 1.00 90.12 140 GLU A O 1
ATOM 1147 N N . ASP A 1 141 ? 25.214 6.687 -43.784 1.00 92.06 141 ASP A N 1
ATOM 1148 C CA . ASP A 1 141 ? 23.831 6.200 -43.785 1.00 92.06 141 ASP A CA 1
ATOM 1149 C C . ASP A 1 141 ? 23.555 5.346 -42.536 1.00 92.06 141 ASP A C 1
ATOM 1151 O O . ASP A 1 141 ? 22.535 5.519 -41.865 1.00 92.06 141 ASP A O 1
ATOM 1155 N N . ALA A 1 142 ? 24.532 4.528 -42.125 1.00 92.12 142 ALA A N 1
ATOM 1156 C CA . ALA A 1 142 ? 24.470 3.800 -40.859 1.00 92.12 142 ALA A CA 1
ATOM 1157 C C . ALA A 1 142 ? 24.431 4.751 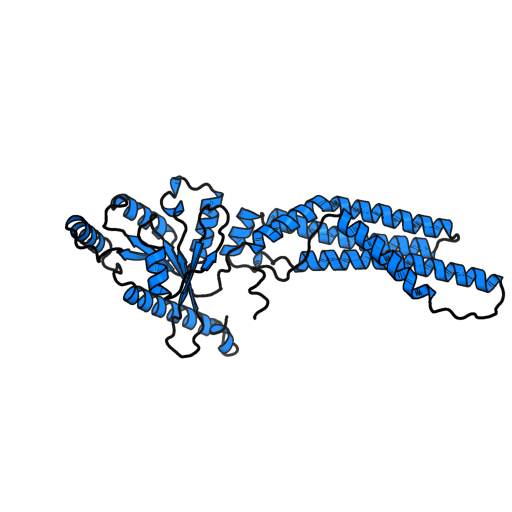-39.643 1.00 92.12 142 ALA A C 1
ATOM 1159 O O . ALA A 1 142 ? 23.639 4.555 -38.720 1.00 92.12 142 ALA A O 1
ATOM 1160 N N . LYS A 1 143 ? 25.230 5.828 -39.645 1.00 93.38 143 LYS A N 1
ATOM 1161 C CA . LYS A 1 143 ? 25.194 6.860 -38.591 1.00 93.38 143 LYS A CA 1
ATOM 1162 C C . LYS A 1 143 ? 23.852 7.587 -38.541 1.00 93.38 143 LYS A C 1
ATOM 1164 O O . LYS A 1 143 ? 23.350 7.844 -37.446 1.00 93.38 143 LYS A O 1
ATOM 1169 N N . LYS A 1 144 ? 23.264 7.923 -39.695 1.00 94.75 144 LYS A N 1
ATOM 1170 C CA . LYS A 1 144 ? 21.931 8.544 -39.774 1.00 94.75 144 LYS A CA 1
ATOM 1171 C C . LYS A 1 144 ? 20.863 7.641 -39.159 1.00 94.75 144 LYS A C 1
ATOM 1173 O O . LYS A 1 144 ? 20.047 8.138 -38.388 1.00 94.75 144 LYS A O 1
ATOM 1178 N N . ALA A 1 145 ? 20.909 6.333 -39.424 1.00 94.25 145 ALA A N 1
ATOM 1179 C CA . ALA A 1 145 ? 19.993 5.368 -38.815 1.00 94.25 145 ALA A CA 1
ATOM 1180 C C . ALA A 1 145 ? 20.109 5.346 -37.279 1.00 94.25 145 ALA A C 1
ATOM 1182 O O . ALA A 1 145 ? 19.092 5.409 -36.588 1.00 94.25 145 ALA A O 1
ATOM 1183 N N . VAL A 1 146 ? 21.333 5.360 -36.733 1.00 95.00 146 VAL A N 1
ATOM 1184 C CA . VAL A 1 146 ? 21.560 5.435 -35.275 1.00 95.00 146 VAL A CA 1
ATOM 1185 C C . VAL A 1 146 ? 21.016 6.737 -34.680 1.00 95.00 146 VAL A C 1
ATOM 1187 O O . VAL A 1 146 ? 20.263 6.687 -33.711 1.00 95.00 146 VAL A O 1
ATOM 1190 N N . ARG A 1 147 ? 21.327 7.902 -35.267 1.00 95.81 147 ARG A N 1
ATOM 1191 C CA . ARG A 1 147 ? 20.811 9.198 -34.776 1.00 95.81 147 ARG A CA 1
ATOM 1192 C C . ARG A 1 147 ? 19.285 9.267 -34.851 1.00 95.81 147 ARG A C 1
ATOM 1194 O O . ARG A 1 147 ? 18.635 9.776 -33.942 1.00 95.81 147 ARG A O 1
ATOM 1201 N N . GLY A 1 148 ? 18.708 8.728 -35.925 1.00 96.25 148 GLY A N 1
ATOM 1202 C CA . GLY A 1 148 ? 17.262 8.630 -36.098 1.00 96.25 148 GLY A CA 1
ATOM 1203 C C . GLY A 1 148 ? 16.605 7.737 -35.045 1.00 96.25 148 GLY A C 1
ATOM 1204 O O . GLY A 1 148 ? 15.521 8.072 -34.564 1.00 96.25 148 GLY A O 1
ATOM 1205 N N . PHE A 1 149 ? 17.261 6.640 -34.656 1.00 97.38 149 PHE A N 1
ATOM 1206 C CA . PHE A 1 149 ? 16.839 5.812 -33.528 1.00 97.38 149 PHE A CA 1
ATOM 1207 C C . PHE A 1 149 ? 16.909 6.588 -32.207 1.00 97.38 149 PHE A C 1
ATOM 1209 O O . PHE A 1 149 ? 15.912 6.648 -31.497 1.00 97.38 149 PHE A O 1
ATOM 1216 N N . GLU A 1 150 ? 18.037 7.232 -31.897 1.00 96.50 150 GLU A N 1
ATOM 1217 C CA . GLU A 1 150 ? 18.242 7.993 -30.652 1.00 96.50 150 GLU A CA 1
ATOM 1218 C C . GLU A 1 150 ? 17.209 9.120 -30.470 1.00 96.50 150 GLU A C 1
ATOM 1220 O O . GLU A 1 150 ? 16.638 9.278 -29.384 1.00 96.50 150 GLU A O 1
ATOM 1225 N N . GLY A 1 151 ? 16.910 9.864 -31.539 1.00 97.69 151 GLY A N 1
ATOM 1226 C CA . GLY A 1 151 ? 15.891 10.916 -31.516 1.00 97.69 151 GLY A CA 1
ATOM 1227 C C . GLY A 1 151 ? 14.484 10.362 -31.279 1.00 97.69 151 GLY A C 1
ATOM 1228 O O . GLY A 1 151 ? 13.741 10.871 -30.438 1.00 97.69 151 GLY A O 1
ATOM 1229 N N . ARG A 1 152 ? 14.124 9.269 -31.967 1.00 97.69 152 ARG A N 1
ATOM 1230 C CA . ARG A 1 152 ? 12.811 8.625 -31.804 1.00 97.69 152 ARG A CA 1
ATOM 1231 C C . ARG A 1 152 ? 12.654 7.952 -30.443 1.00 97.69 152 ARG A C 1
ATOM 1233 O O . ARG A 1 152 ? 11.595 8.088 -29.841 1.00 97.69 152 ARG A O 1
ATOM 1240 N N . LEU A 1 153 ? 13.696 7.291 -29.939 1.00 97.31 153 LEU A N 1
ATOM 1241 C CA . LEU A 1 153 ? 13.743 6.738 -28.585 1.00 97.31 153 LEU A CA 1
ATOM 1242 C C . LEU A 1 153 ? 13.461 7.831 -27.550 1.00 97.31 153 LEU A C 1
ATOM 1244 O O . LEU A 1 153 ? 12.579 7.670 -26.711 1.00 97.31 153 LEU A O 1
ATOM 1248 N N . SER A 1 154 ? 14.161 8.963 -27.653 1.00 98.00 154 SER A N 1
ATOM 1249 C CA . SER A 1 154 ? 13.965 10.102 -26.750 1.00 98.00 154 SER A CA 1
ATOM 1250 C C . SER A 1 154 ? 12.534 10.638 -26.811 1.00 98.00 154 SER A C 1
ATOM 1252 O O . SER A 1 154 ? 11.916 10.864 -25.774 1.00 98.00 154 SER A O 1
ATOM 1254 N N . SER A 1 155 ? 11.970 10.785 -28.015 1.00 98.06 155 SER A N 1
ATOM 1255 C CA . SER A 1 155 ? 10.576 11.211 -28.188 1.00 98.06 155 SER A CA 1
ATOM 1256 C C . SER A 1 155 ? 9.587 10.230 -27.544 1.00 98.06 155 SER A C 1
ATOM 1258 O O . SER A 1 155 ? 8.702 10.658 -26.808 1.00 98.06 155 SER A O 1
ATOM 1260 N N . MET A 1 156 ? 9.758 8.919 -27.751 1.00 97.69 156 MET A N 1
ATOM 1261 C CA . MET A 1 156 ? 8.894 7.888 -27.156 1.00 97.69 156 MET A CA 1
ATOM 1262 C C . MET A 1 156 ? 8.976 7.862 -25.627 1.00 97.69 156 MET A C 1
ATOM 1264 O O . MET A 1 156 ? 7.956 7.694 -24.965 1.00 97.69 156 MET A O 1
ATOM 1268 N N . LEU A 1 157 ? 10.167 8.056 -25.056 1.00 97.88 157 LEU A N 1
ATOM 1269 C CA . LEU A 1 157 ? 10.334 8.145 -23.606 1.00 97.88 157 LEU A CA 1
ATOM 1270 C C . LEU A 1 157 ? 9.653 9.395 -23.038 1.00 97.88 157 LEU A C 1
ATOM 1272 O O . LEU A 1 157 ? 8.943 9.298 -22.042 1.00 97.88 157 LEU A O 1
ATOM 1276 N N . ARG A 1 158 ? 9.785 10.549 -23.703 1.00 98.19 158 ARG A N 1
ATOM 1277 C CA . ARG A 1 158 ? 9.093 11.783 -23.297 1.00 98.19 158 ARG A CA 1
ATOM 1278 C C . ARG A 1 158 ? 7.567 11.679 -23.401 1.00 98.19 158 ARG A C 1
ATOM 1280 O O . ARG A 1 158 ? 6.878 12.284 -22.590 1.00 98.19 158 ARG A O 1
ATOM 1287 N N . GLN A 1 159 ? 7.031 10.889 -24.337 1.00 98.00 159 GLN A N 1
ATOM 1288 C CA . GLN A 1 159 ? 5.581 10.645 -24.449 1.00 98.00 159 GLN A CA 1
ATOM 1289 C C . GLN A 1 159 ? 4.983 9.968 -23.207 1.00 98.00 159 GLN A C 1
ATOM 1291 O O . GLN A 1 159 ? 3.800 10.147 -22.943 1.00 98.00 159 GLN A O 1
ATOM 1296 N N . VAL A 1 160 ? 5.782 9.207 -22.451 1.00 98.12 160 VAL A N 1
ATOM 1297 C CA . VAL A 1 160 ? 5.343 8.521 -21.221 1.00 98.12 160 VAL A CA 1
ATOM 1298 C C . VAL A 1 160 ? 5.876 9.182 -19.944 1.00 98.12 160 VAL A C 1
ATOM 1300 O O . VAL A 1 160 ? 5.780 8.604 -18.863 1.00 98.12 160 VAL A O 1
ATOM 1303 N N . ASP A 1 161 ? 6.433 10.393 -20.039 1.00 98.19 161 ASP A N 1
ATOM 1304 C CA . ASP A 1 161 ? 7.027 11.101 -18.897 1.00 98.19 161 ASP A CA 1
ATOM 1305 C C . ASP A 1 161 ? 6.000 11.406 -17.795 1.00 98.19 161 ASP A C 1
ATOM 1307 O O . ASP A 1 161 ? 6.270 11.213 -16.609 1.00 98.19 161 ASP A O 1
ATOM 1311 N N . SER A 1 162 ? 4.783 11.800 -18.180 1.00 98.06 162 SER A N 1
ATOM 1312 C CA . SER A 1 162 ? 3.680 12.012 -17.235 1.00 98.06 162 SER A CA 1
ATOM 1313 C C . SER A 1 162 ? 3.312 10.727 -16.490 1.00 98.06 162 SER A C 1
ATOM 1315 O O . SER A 1 162 ? 3.084 10.764 -15.283 1.00 98.06 162 SER A O 1
ATOM 1317 N N . ASN A 1 163 ? 3.333 9.574 -17.168 1.00 98.50 163 ASN A N 1
ATOM 1318 C CA . ASN A 1 163 ? 3.093 8.275 -16.539 1.00 98.50 163 ASN A CA 1
ATOM 1319 C C . ASN A 1 163 ? 4.224 7.899 -15.573 1.00 98.50 163 ASN A C 1
ATOM 1321 O O . ASN A 1 163 ? 3.950 7.372 -14.499 1.00 98.50 163 ASN A O 1
ATOM 1325 N N . LEU A 1 164 ? 5.487 8.186 -15.909 1.00 98.00 164 LEU A N 1
ATOM 1326 C CA . LEU A 1 164 ? 6.618 7.967 -15.000 1.00 98.00 164 LEU A CA 1
ATOM 1327 C C . LEU A 1 164 ? 6.496 8.817 -13.729 1.00 98.00 164 LEU A C 1
ATOM 1329 O O . LEU A 1 164 ? 6.659 8.291 -12.626 1.00 98.00 164 LEU A O 1
ATOM 1333 N N . LYS A 1 165 ? 6.147 10.101 -13.870 1.00 97.56 165 LYS A N 1
ATOM 1334 C CA . LYS A 1 165 ? 5.893 11.013 -12.743 1.00 97.56 165 LYS A CA 1
ATOM 1335 C C . LYS A 1 165 ? 4.739 10.524 -11.871 1.00 97.56 165 LYS A C 1
ATOM 1337 O O . LYS A 1 165 ? 4.912 10.373 -10.663 1.00 97.56 165 LYS A O 1
ATOM 1342 N N . PHE A 1 166 ? 3.616 10.161 -12.489 1.00 97.75 166 PHE A N 1
ATOM 1343 C CA . PHE A 1 166 ? 2.478 9.569 -11.791 1.00 97.75 166 PHE A CA 1
ATOM 1344 C C . PHE A 1 166 ? 2.875 8.300 -11.021 1.00 97.75 166 PHE A C 1
ATOM 1346 O O . PHE A 1 166 ? 2.567 8.163 -9.840 1.00 97.75 166 PHE A O 1
ATOM 1353 N N . LEU A 1 167 ? 3.608 7.373 -11.650 1.00 97.19 167 LEU A N 1
ATOM 1354 C CA . LEU A 1 167 ? 4.051 6.140 -10.993 1.00 97.19 167 LEU A CA 1
ATOM 1355 C C . LEU A 1 167 ? 5.034 6.424 -9.849 1.00 97.19 167 LEU A C 1
ATOM 1357 O O . LEU A 1 167 ? 4.996 5.736 -8.828 1.00 97.19 167 LEU A O 1
ATOM 1361 N N . LYS A 1 168 ? 5.889 7.445 -9.969 1.00 96.06 168 LYS A N 1
ATOM 1362 C CA . LYS A 1 168 ? 6.775 7.890 -8.884 1.00 96.06 168 LYS A CA 1
ATOM 1363 C C . LYS A 1 168 ? 5.970 8.358 -7.669 1.00 96.06 168 LYS A C 1
ATOM 1365 O O . LYS A 1 168 ? 6.260 7.931 -6.552 1.00 96.06 168 LYS A O 1
ATOM 1370 N N . GLU A 1 169 ? 4.931 9.161 -7.875 1.00 94.00 169 GLU A N 1
ATOM 1371 C CA . GLU A 1 169 ? 4.026 9.604 -6.807 1.00 94.00 169 GLU A CA 1
ATOM 1372 C C . GLU A 1 169 ? 3.212 8.447 -6.218 1.00 94.00 169 GLU A C 1
ATOM 1374 O O . GLU A 1 169 ? 3.157 8.279 -4.997 1.00 94.00 169 GLU A O 1
ATOM 1379 N N . ALA A 1 170 ? 2.639 7.594 -7.071 1.00 93.62 170 ALA A N 1
ATOM 1380 C CA . ALA A 1 170 ? 1.893 6.409 -6.661 1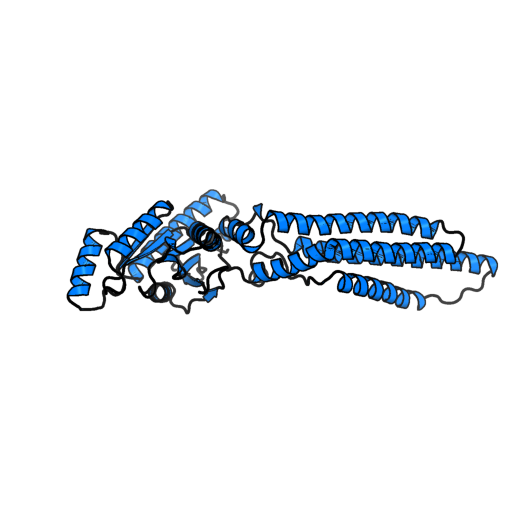.00 93.62 170 ALA A CA 1
ATOM 1381 C C . ALA A 1 170 ? 2.755 5.483 -5.792 1.00 93.62 170 ALA A C 1
ATOM 1383 O O . ALA A 1 170 ? 2.311 5.023 -4.741 1.00 93.62 170 ALA A O 1
ATOM 1384 N N . LYS A 1 171 ? 4.021 5.269 -6.169 1.00 92.12 171 LYS A N 1
ATOM 1385 C CA . LYS A 1 171 ? 4.992 4.516 -5.366 1.00 92.12 171 LYS A CA 1
ATOM 1386 C C . LYS A 1 171 ? 5.147 5.118 -3.966 1.00 92.12 171 LYS A C 1
ATOM 1388 O O . LYS A 1 171 ? 5.143 4.378 -2.983 1.00 92.12 171 LYS A O 1
ATOM 1393 N N . MET A 1 172 ? 5.300 6.440 -3.867 1.00 88.06 172 MET A N 1
ATOM 1394 C CA . MET A 1 172 ? 5.456 7.123 -2.579 1.00 88.06 172 MET A CA 1
ATOM 1395 C C . MET A 1 172 ? 4.208 6.976 -1.703 1.00 88.06 172 MET A C 1
ATOM 1397 O O . MET A 1 172 ? 4.344 6.708 -0.512 1.00 88.06 172 MET A O 1
ATOM 1401 N N . LYS A 1 173 ? 3.008 7.056 -2.294 1.00 87.31 173 LYS A N 1
ATOM 1402 C CA . LYS A 1 173 ? 1.739 6.802 -1.594 1.00 87.31 173 LYS A CA 1
ATOM 1403 C C . LYS A 1 173 ? 1.650 5.362 -1.076 1.00 87.31 173 LYS A C 1
ATOM 1405 O O . LYS A 1 173 ? 1.440 5.168 0.116 1.00 87.31 173 LYS A O 1
ATOM 1410 N N . ILE A 1 174 ? 1.893 4.361 -1.932 1.00 86.81 174 ILE A N 1
ATOM 1411 C CA . ILE A 1 174 ? 1.833 2.931 -1.561 1.00 86.81 174 ILE A CA 1
ATOM 1412 C C . ILE A 1 174 ? 2.830 2.596 -0.449 1.00 86.81 174 ILE A C 1
ATOM 1414 O O . ILE A 1 174 ? 2.517 1.817 0.449 1.00 86.81 174 ILE A O 1
ATOM 1418 N N . LYS A 1 175 ? 4.033 3.181 -0.492 1.00 83.12 175 LYS A N 1
ATOM 1419 C CA . LYS A 1 175 ? 5.062 2.968 0.534 1.00 83.12 175 LYS A CA 1
ATOM 1420 C C . LYS A 1 175 ? 4.578 3.362 1.936 1.00 83.12 175 LYS A C 1
ATOM 1422 O O . LYS A 1 175 ? 5.038 2.772 2.908 1.00 83.12 175 LYS A O 1
ATOM 1427 N N . ASN A 1 176 ? 3.672 4.333 2.026 1.00 77.88 176 ASN A N 1
ATOM 1428 C CA . ASN A 1 176 ? 3.140 4.844 3.286 1.00 77.88 176 ASN A CA 1
ATOM 1429 C C . ASN A 1 176 ? 1.847 4.145 3.729 1.00 77.88 176 ASN A C 1
ATOM 1431 O O . ASN A 1 176 ? 1.291 4.523 4.756 1.00 77.88 176 ASN A O 1
ATOM 1435 N N . TYR A 1 177 ? 1.346 3.159 2.980 1.00 80.12 177 TYR A N 1
ATOM 1436 C CA . TYR A 1 177 ? 0.175 2.407 3.421 1.00 80.12 177 TYR A CA 1
ATOM 1437 C C . TYR A 1 177 ? 0.476 1.605 4.689 1.00 80.12 177 TYR A C 1
ATOM 1439 O O . TYR A 1 177 ? 1.570 1.043 4.816 1.00 80.12 177 TYR A O 1
ATOM 1447 N N . PRO A 1 178 ? -0.506 1.472 5.597 1.00 72.50 178 PRO A N 1
ATOM 1448 C CA . PRO A 1 178 ? -0.358 0.613 6.757 1.00 72.50 178 PRO A CA 1
ATOM 1449 C C . PRO A 1 178 ? -0.182 -0.841 6.310 1.00 72.50 178 PRO A C 1
ATOM 1451 O O . PRO A 1 178 ? -0.834 -1.318 5.375 1.00 72.50 178 PRO A O 1
ATOM 1454 N N . LEU A 1 179 ? 0.696 -1.564 6.998 1.00 69.75 179 LEU A N 1
ATOM 1455 C CA . LEU A 1 179 ? 0.833 -3.008 6.857 1.00 69.75 179 LEU A CA 1
ATOM 1456 C C . LEU A 1 179 ? -0.250 -3.690 7.701 1.00 69.75 179 LEU A C 1
ATOM 1458 O O . LEU A 1 179 ? -0.056 -3.977 8.880 1.00 69.75 179 LEU A O 1
ATOM 1462 N N . ILE A 1 180 ? -1.408 -3.939 7.093 1.00 68.19 180 ILE A N 1
ATOM 1463 C CA . ILE A 1 180 ? -2.429 -4.811 7.665 1.00 68.19 180 ILE A CA 1
ATOM 1464 C C . ILE A 1 180 ? -2.024 -6.238 7.315 1.00 68.19 180 ILE A C 1
ATOM 1466 O O . ILE A 1 180 ? -2.059 -6.655 6.152 1.00 68.19 180 ILE A O 1
ATOM 1470 N N . LYS A 1 181 ? -1.569 -6.974 8.328 1.00 65.69 181 LYS A N 1
ATOM 1471 C CA . LYS A 1 181 ? -1.223 -8.387 8.172 1.00 65.69 181 LYS A CA 1
ATOM 1472 C C . LYS A 1 181 ? -2.515 -9.182 7.947 1.00 65.69 181 LYS A C 1
ATOM 1474 O O . LYS A 1 181 ? -3.582 -8.780 8.399 1.00 65.69 181 LYS A O 1
ATOM 1479 N N . ARG A 1 182 ? -2.445 -10.321 7.245 1.00 66.31 182 ARG A N 1
ATOM 1480 C CA . ARG A 1 182 ? -3.606 -11.211 6.996 1.00 66.31 182 ARG A CA 1
ATOM 1481 C C . ARG A 1 182 ? -3.954 -12.057 8.228 1.00 66.31 182 ARG A C 1
ATOM 1483 O O . ARG A 1 182 ? -4.139 -13.272 8.128 1.00 66.31 182 ARG A O 1
ATOM 1490 N N . MET A 1 183 ? -4.017 -11.388 9.364 1.00 75.81 183 MET A N 1
ATOM 1491 C CA . MET A 1 183 ? -4.254 -11.956 10.674 1.00 75.81 183 MET A CA 1
ATOM 1492 C C . MET A 1 183 ? -5.626 -11.546 11.192 1.00 75.81 183 MET A C 1
ATOM 1494 O O . MET A 1 183 ? -6.336 -10.769 10.549 1.00 75.81 183 MET A O 1
ATOM 1498 N N . TYR A 1 184 ? -6.019 -12.101 12.329 1.00 84.50 184 TYR A N 1
ATOM 1499 C CA . TYR A 1 184 ? -7.288 -11.778 12.950 1.00 84.50 184 TYR A CA 1
ATOM 1500 C C . TYR A 1 184 ? -7.299 -10.305 13.375 1.00 84.50 184 TYR A C 1
ATOM 1502 O O . TYR A 1 184 ? -6.515 -9.892 14.228 1.00 84.50 184 TYR A O 1
ATOM 1510 N N . GLY A 1 185 ? -8.131 -9.496 12.717 1.00 88.44 185 GLY A N 1
ATOM 1511 C CA . GLY A 1 185 ? -8.154 -8.044 12.892 1.00 88.44 185 GLY A CA 1
ATOM 1512 C C . GLY A 1 185 ? -9.254 -7.593 13.850 1.00 88.44 185 GLY A C 1
ATOM 1513 O O . GLY A 1 185 ? -10.419 -7.931 13.650 1.00 88.44 185 GLY A O 1
ATOM 1514 N N . VAL A 1 186 ? -8.909 -6.775 14.837 1.00 90.25 186 VAL A N 1
ATOM 1515 C CA . VAL A 1 186 ? -9.840 -6.140 15.776 1.00 90.25 186 VAL A CA 1
ATOM 1516 C C . VAL A 1 186 ? -9.749 -4.628 15.602 1.00 90.25 186 VAL A C 1
ATOM 1518 O O . VAL A 1 186 ? -8.677 -4.054 15.773 1.00 90.25 186 VAL A O 1
ATOM 1521 N N . ALA A 1 187 ? -10.854 -3.963 15.272 1.00 89.56 187 ALA A N 1
ATOM 1522 C CA . ALA A 1 187 ? -10.903 -2.502 15.199 1.00 89.56 187 ALA A CA 1
ATOM 1523 C C . ALA A 1 187 ? -11.515 -1.919 16.476 1.00 89.56 187 ALA A C 1
ATOM 1525 O O . ALA A 1 187 ? -12.658 -2.228 16.802 1.00 89.56 187 ALA A O 1
ATOM 1526 N N . ILE A 1 188 ? -10.784 -1.044 17.166 1.00 90.38 188 ILE A N 1
ATOM 1527 C CA . ILE A 1 188 ? -11.282 -0.268 18.303 1.00 90.38 188 ILE A CA 1
ATOM 1528 C C . ILE A 1 188 ? -11.837 1.053 17.780 1.00 90.38 188 ILE A C 1
ATOM 1530 O O . ILE A 1 188 ? -11.136 1.835 17.132 1.00 90.38 188 ILE A O 1
ATOM 1534 N N . VAL A 1 189 ? -13.106 1.306 18.073 1.00 88.44 189 VAL A N 1
ATOM 1535 C CA . VAL A 1 189 ? -13.889 2.426 17.556 1.00 88.44 189 VAL A CA 1
ATOM 1536 C C . VAL A 1 189 ? -14.563 3.167 18.704 1.00 88.44 189 VAL A C 1
ATOM 1538 O O . VAL A 1 189 ? -14.901 2.577 19.718 1.00 88.44 189 VAL A O 1
ATOM 1541 N N . GLY A 1 190 ? -14.739 4.477 18.568 1.00 87.19 190 GLY A N 1
ATOM 1542 C CA . GLY A 1 190 ? -15.394 5.305 19.577 1.00 87.19 190 GLY A CA 1
ATOM 1543 C C . GLY A 1 190 ? -14.966 6.763 19.476 1.00 87.19 190 GLY A C 1
ATOM 1544 O O . GLY A 1 190 ? -14.055 7.119 18.713 1.00 87.19 190 GLY A O 1
ATOM 1545 N N . PHE A 1 191 ? -15.600 7.614 20.275 1.00 86.06 191 PHE A N 1
ATOM 1546 C CA . PHE A 1 191 ? -15.333 9.050 20.277 1.00 86.06 191 PHE A CA 1
ATOM 1547 C C . PHE A 1 191 ? -13.872 9.387 20.650 1.00 86.06 191 PHE A C 1
ATOM 1549 O O . PHE A 1 191 ? -13.143 8.557 21.199 1.00 86.06 191 PHE A O 1
ATOM 1556 N N . PRO A 1 192 ? -13.340 10.572 20.301 1.00 83.38 192 PRO A N 1
ATOM 1557 C CA . PRO A 1 192 ? -12.041 11.026 20.786 1.00 83.38 192 PRO A CA 1
ATOM 1558 C C . PRO A 1 192 ? -11.948 10.940 22.315 1.00 83.38 192 PRO A C 1
ATOM 1560 O O . PRO A 1 192 ? -12.925 11.192 23.002 1.00 83.38 192 PRO A O 1
ATOM 1563 N N . ASN A 1 193 ? -10.772 10.609 22.851 1.00 83.50 193 ASN A N 1
ATOM 1564 C CA . ASN A 1 193 ? -10.479 10.635 24.295 1.00 83.50 193 ASN A CA 1
ATOM 1565 C C . ASN A 1 193 ? -11.318 9.702 25.202 1.00 83.50 193 ASN A C 1
ATOM 1567 O O . ASN A 1 193 ? -11.160 9.738 26.420 1.00 83.50 193 ASN A O 1
ATOM 1571 N N . VAL A 1 194 ? -12.109 8.790 24.628 1.00 88.06 194 VAL A N 1
ATOM 1572 C CA . VAL A 1 194 ? -12.819 7.724 25.370 1.00 88.06 194 VAL A CA 1
ATOM 1573 C C . VAL A 1 194 ? -11.901 6.591 25.854 1.00 88.06 194 VAL A C 1
ATOM 1575 O O . VAL A 1 194 ? -12.355 5.625 26.435 1.00 88.06 194 VAL A O 1
ATOM 1578 N N . GLY A 1 195 ? -10.590 6.661 25.598 1.00 86.56 195 GLY A N 1
ATOM 1579 C CA . GLY A 1 195 ? -9.640 5.632 26.050 1.00 86.56 195 GLY A CA 1
ATOM 1580 C C . GLY A 1 195 ? -9.323 4.520 25.043 1.00 86.56 195 GLY A C 1
ATOM 1581 O O . GLY A 1 195 ? -8.785 3.492 25.445 1.00 86.56 195 GLY A O 1
ATOM 1582 N N . LYS A 1 196 ? -9.567 4.720 23.738 1.00 89.12 196 LYS A N 1
ATOM 1583 C CA . LYS A 1 196 ? -9.200 3.752 22.678 1.00 89.12 196 LYS A CA 1
ATOM 1584 C C . LYS A 1 196 ? -7.735 3.323 22.711 1.00 89.12 196 LYS A C 1
ATOM 1586 O O . LYS A 1 196 ? -7.443 2.133 22.800 1.00 89.12 196 LYS A O 1
ATOM 1591 N N . SER A 1 197 ? -6.818 4.288 22.711 1.00 86.75 197 SER A N 1
ATOM 1592 C CA . SER A 1 197 ? -5.379 4.010 22.736 1.00 86.75 197 SER A CA 1
ATOM 1593 C C . SER A 1 197 ? -4.946 3.374 24.063 1.00 86.75 197 SER A C 1
ATOM 1595 O O . SER A 1 197 ? -4.045 2.538 24.082 1.00 86.75 197 SER A O 1
ATOM 1597 N N . THR A 1 198 ? -5.620 3.711 25.169 1.00 89.12 198 THR A N 1
ATOM 1598 C CA . THR A 1 198 ? -5.394 3.087 26.482 1.00 89.12 198 THR A CA 1
ATOM 1599 C C . THR A 1 198 ? -5.805 1.617 26.465 1.00 89.12 198 THR A C 1
ATOM 1601 O O . THR A 1 198 ? -5.036 0.769 26.913 1.00 89.12 198 THR A O 1
ATOM 1604 N N . LEU A 1 199 ? -6.979 1.296 25.910 1.00 90.94 199 LEU A N 1
ATOM 1605 C CA . LEU A 1 199 ? -7.435 -0.084 25.742 1.00 90.94 199 LEU A CA 1
ATOM 1606 C C . LEU A 1 199 ? -6.474 -0.874 24.846 1.00 90.94 199 LEU A C 1
ATOM 1608 O O . LEU A 1 199 ? -6.048 -1.966 25.219 1.00 90.94 199 LEU A O 1
ATOM 1612 N N . LEU A 1 200 ? -6.061 -0.289 23.716 1.00 90.62 200 LEU A N 1
ATOM 1613 C CA . LEU A 1 200 ? -5.070 -0.881 22.816 1.00 90.62 200 LEU A CA 1
ATOM 1614 C C . LEU A 1 200 ? -3.774 -1.240 23.562 1.00 90.62 200 LEU A C 1
ATOM 1616 O O . LEU A 1 200 ? -3.281 -2.364 23.439 1.00 90.62 200 LEU A O 1
ATOM 1620 N N . ALA A 1 201 ? -3.232 -0.305 24.347 1.00 88.94 201 ALA A N 1
ATOM 1621 C CA . ALA A 1 201 ? -2.010 -0.514 25.118 1.00 88.94 201 ALA A CA 1
ATOM 1622 C C . ALA A 1 201 ? -2.180 -1.620 26.176 1.00 88.94 201 ALA A C 1
ATOM 1624 O O . ALA A 1 201 ? -1.331 -2.507 26.265 1.00 88.94 201 ALA A O 1
ATOM 1625 N N . LYS A 1 202 ? -3.300 -1.623 26.918 1.00 89.25 202 LYS A N 1
ATOM 1626 C CA . LYS A 1 202 ? -3.620 -2.664 27.913 1.00 89.25 202 LYS A CA 1
ATOM 1627 C C . LYS A 1 202 ? -3.709 -4.058 27.284 1.00 89.25 202 LYS A C 1
ATOM 1629 O O . LYS A 1 202 ? -3.144 -5.006 27.816 1.00 89.25 202 LYS A O 1
ATOM 1634 N N . MET A 1 203 ? -4.361 -4.193 26.128 1.00 87.31 203 MET A N 1
ATOM 1635 C CA . MET A 1 203 ? -4.512 -5.494 25.460 1.00 87.31 203 MET A CA 1
ATOM 1636 C C . MET A 1 203 ? -3.191 -6.041 24.903 1.00 87.31 203 MET A C 1
ATOM 1638 O O . MET A 1 203 ? -2.927 -7.246 24.954 1.00 87.31 203 MET A O 1
ATOM 1642 N N . THR A 1 204 ? -2.364 -5.158 24.345 1.00 84.44 204 THR A N 1
ATOM 1643 C CA . THR A 1 204 ? -1.184 -5.550 23.557 1.00 84.44 204 THR A CA 1
ATOM 1644 C C . THR A 1 204 ? 0.104 -5.586 24.376 1.00 84.44 204 THR A C 1
ATOM 1646 O O . THR A 1 204 ? 1.081 -6.188 23.934 1.00 84.44 204 THR A O 1
ATOM 1649 N N . GLY A 1 205 ? 0.116 -4.989 25.574 1.00 74.12 205 GLY A N 1
ATOM 1650 C CA . GLY A 1 205 ? 1.257 -5.000 26.498 1.00 74.12 205 GLY A CA 1
ATOM 1651 C C . GLY A 1 205 ? 2.514 -4.300 25.962 1.00 74.12 205 GLY A C 1
ATOM 1652 O O . GLY A 1 205 ? 3.580 -4.397 26.565 1.00 74.12 205 GLY A O 1
ATOM 1653 N N . ALA A 1 206 ? 2.417 -3.613 24.822 1.00 68.19 206 ALA A N 1
ATOM 1654 C CA . ALA A 1 206 ? 3.530 -2.992 24.117 1.00 68.19 206 ALA A CA 1
ATOM 1655 C C . ALA A 1 206 ? 3.154 -1.584 23.641 1.00 68.19 206 ALA A C 1
ATOM 1657 O O . ALA A 1 206 ? 1.977 -1.245 23.520 1.00 68.19 206 ALA A O 1
ATOM 1658 N N . ARG A 1 207 ? 4.165 -0.759 23.337 1.00 70.25 207 ARG A N 1
ATOM 1659 C CA . ARG A 1 207 ? 3.936 0.540 22.689 1.00 70.25 207 ARG A CA 1
ATOM 1660 C C . ARG A 1 207 ? 3.337 0.307 21.294 1.00 70.25 207 ARG A C 1
ATOM 1662 O O . ARG A 1 207 ? 3.974 -0.397 20.507 1.00 70.25 207 ARG A O 1
ATOM 1669 N N . PRO A 1 208 ? 2.161 0.880 20.980 1.00 72.38 208 PRO A N 1
ATOM 1670 C CA . PRO A 1 208 ? 1.566 0.750 19.659 1.00 72.38 208 PRO A CA 1
ATOM 1671 C C . PRO A 1 208 ? 2.476 1.292 18.553 1.00 72.38 208 PRO A C 1
ATOM 1673 O O . PRO A 1 208 ? 3.129 2.324 18.713 1.00 72.38 208 PRO A O 1
ATOM 1676 N N . GLU A 1 209 ? 2.491 0.613 17.412 1.00 75.06 209 GLU A N 1
ATOM 1677 C CA . GLU A 1 209 ? 3.129 1.092 16.192 1.00 75.06 209 GLU A CA 1
ATOM 1678 C C . GLU A 1 209 ? 2.246 2.161 15.543 1.00 75.06 209 GLU A C 1
ATOM 1680 O O . GLU A 1 209 ? 1.048 1.966 15.346 1.00 75.06 209 GLU A O 1
ATOM 1685 N N . ILE A 1 210 ? 2.836 3.301 15.192 1.00 71.56 210 ILE A N 1
ATOM 1686 C CA . ILE A 1 210 ? 2.118 4.386 14.523 1.00 71.56 210 ILE A CA 1
ATOM 1687 C C . ILE A 1 210 ? 2.203 4.161 13.013 1.00 71.56 210 ILE A C 1
ATOM 1689 O O . ILE A 1 210 ? 3.289 4.199 12.434 1.00 71.56 210 ILE A O 1
ATOM 1693 N N . ALA A 1 211 ? 1.055 3.969 12.370 1.00 68.06 211 ALA A N 1
ATOM 1694 C CA . ALA A 1 211 ? 0.939 3.825 10.929 1.00 68.06 211 ALA A CA 1
ATOM 1695 C C . ALA A 1 211 ? 0.262 5.055 10.313 1.00 68.06 211 ALA A C 1
ATOM 1697 O O . ALA A 1 211 ? -0.791 5.509 10.767 1.00 68.06 211 ALA A O 1
ATOM 1698 N N . ALA A 1 212 ? 0.865 5.599 9.256 1.00 68.81 212 ALA A N 1
ATOM 1699 C CA . ALA A 1 212 ? 0.239 6.660 8.482 1.00 68.81 212 ALA A CA 1
ATOM 1700 C C . ALA A 1 212 ? -1.024 6.119 7.805 1.00 68.81 212 ALA A C 1
ATOM 1702 O O . ALA A 1 212 ? -1.029 5.013 7.259 1.00 68.81 212 ALA A O 1
ATOM 1703 N N . TYR A 1 213 ? -2.088 6.912 7.837 1.00 68.69 213 TYR A N 1
ATOM 1704 C CA . TYR A 1 213 ? -3.331 6.582 7.168 1.00 68.69 213 TYR A CA 1
ATOM 1705 C C . TYR A 1 213 ? -3.676 7.670 6.162 1.00 68.69 213 TYR A C 1
ATOM 1707 O O . TYR A 1 213 ? -3.503 8.860 6.426 1.00 68.69 213 TYR A O 1
ATOM 1715 N N . ALA A 1 214 ? -4.080 7.257 4.963 1.00 64.00 214 ALA A N 1
ATOM 1716 C CA . ALA A 1 214 ? -4.361 8.205 3.902 1.00 64.00 214 ALA A CA 1
ATOM 1717 C C . ALA A 1 214 ? -5.595 9.038 4.260 1.00 64.00 214 ALA A C 1
ATOM 1719 O O . ALA A 1 214 ? -6.588 8.501 4.745 1.00 64.00 214 ALA A O 1
ATOM 1720 N N . PHE A 1 215 ? -5.521 10.341 3.983 1.00 64.12 215 PHE A N 1
ATOM 1721 C CA . PHE A 1 215 ? -6.621 11.299 4.148 1.00 64.12 215 PHE A CA 1
ATOM 1722 C C . PHE A 1 215 ? -7.067 11.583 5.579 1.00 64.12 215 PHE A C 1
ATOM 1724 O O . PHE A 1 215 ? -7.973 12.382 5.765 1.00 64.12 215 PHE A O 1
ATOM 1731 N N . THR A 1 216 ? -6.406 11.024 6.592 1.00 63.25 216 THR A N 1
ATOM 1732 C CA . THR A 1 216 ? -6.641 11.419 7.981 1.00 63.25 216 THR A CA 1
ATOM 1733 C C . THR A 1 216 ? -5.461 12.222 8.506 1.00 63.25 216 THR A C 1
ATOM 1735 O O . THR A 1 216 ? -4.300 11.875 8.309 1.00 63.25 216 THR A O 1
ATOM 1738 N N . THR A 1 217 ? -5.748 13.301 9.235 1.00 54.88 217 THR A N 1
ATOM 1739 C CA . THR A 1 217 ? -4.719 14.085 9.946 1.00 54.88 217 THR A CA 1
ATOM 1740 C C . THR A 1 217 ? -4.140 13.341 11.150 1.00 54.88 217 THR A C 1
ATOM 1742 O O . THR A 1 217 ? -3.112 13.735 11.694 1.00 54.88 217 THR A O 1
ATOM 1745 N N . LYS A 1 218 ? -4.796 12.255 11.575 1.00 67.31 218 LYS A N 1
ATOM 1746 C CA . LYS A 1 218 ? -4.363 11.386 12.667 1.00 67.31 218 LYS A CA 1
ATOM 1747 C C . LYS A 1 218 ? -3.884 10.046 12.120 1.00 67.31 218 LYS A C 1
ATOM 1749 O O . LYS A 1 218 ? -4.543 9.452 11.268 1.00 67.31 218 LYS A O 1
ATOM 1754 N N . SER A 1 219 ? -2.759 9.581 12.647 1.00 69.75 219 SER A N 1
ATOM 1755 C CA . SER A 1 219 ? -2.211 8.255 12.377 1.00 69.75 219 SER A CA 1
ATOM 1756 C C . SER A 1 219 ? -3.043 7.158 13.047 1.00 69.75 219 SER A C 1
ATOM 1758 O O . SER A 1 219 ? -3.638 7.380 14.102 1.00 69.75 219 SER A O 1
ATOM 1760 N N . LEU A 1 220 ? -3.052 5.972 12.444 1.00 75.69 220 LEU A N 1
ATOM 1761 C CA . LEU A 1 220 ? -3.610 4.751 13.019 1.00 75.69 220 LEU A CA 1
ATOM 1762 C C . LEU A 1 220 ? -2.603 4.166 14.015 1.00 75.69 220 LEU A C 1
ATOM 1764 O O . LEU A 1 220 ? -1.416 4.091 13.697 1.00 75.69 220 LEU A O 1
ATOM 1768 N N . MET A 1 221 ? -3.049 3.729 15.192 1.00 81.38 221 MET A N 1
ATOM 1769 C CA . MET A 1 221 ? -2.186 2.960 16.093 1.00 81.38 221 MET A CA 1
ATOM 1770 C C . MET A 1 221 ? -2.476 1.470 15.933 1.00 81.38 221 MET A C 1
ATOM 1772 O O . MET A 1 221 ? -3.625 1.038 16.009 1.00 81.38 221 MET A O 1
ATOM 1776 N N . LEU A 1 222 ? -1.426 0.691 15.697 1.00 84.50 222 LEU A N 1
ATOM 1777 C CA . LEU A 1 222 ? -1.479 -0.753 15.535 1.00 84.50 222 LEU A CA 1
ATOM 1778 C C . LEU A 1 222 ? -0.808 -1.417 16.729 1.00 84.50 222 LEU A C 1
ATOM 1780 O O . LEU A 1 222 ? 0.314 -1.083 17.102 1.00 84.50 222 LEU A O 1
ATOM 1784 N N . GLY A 1 223 ? -1.484 -2.388 17.316 1.00 86.69 223 GLY A N 1
ATOM 1785 C CA . GLY A 1 223 ? -0.916 -3.235 18.347 1.00 86.69 223 GLY A CA 1
ATOM 1786 C C . GLY A 1 223 ? -1.174 -4.699 18.032 1.00 86.69 223 GLY A C 1
ATOM 1787 O O . GLY A 1 223 ? -1.995 -5.037 17.180 1.00 86.69 223 GLY A O 1
ATOM 1788 N N . TYR A 1 224 ? -0.430 -5.574 18.697 1.00 86.81 224 TYR A N 1
ATOM 1789 C CA . TYR A 1 224 ? -0.460 -6.997 18.398 1.00 86.81 224 TYR A CA 1
ATOM 1790 C C . TYR A 1 224 ? -0.378 -7.816 19.677 1.00 86.81 224 TYR A C 1
ATOM 1792 O O . TYR A 1 224 ? 0.441 -7.506 20.545 1.00 86.81 224 TYR A O 1
ATOM 1800 N N . PHE A 1 225 ? -1.162 -8.885 19.757 1.00 86.38 225 PHE A N 1
ATOM 1801 C CA . PHE A 1 225 ? -1.058 -9.886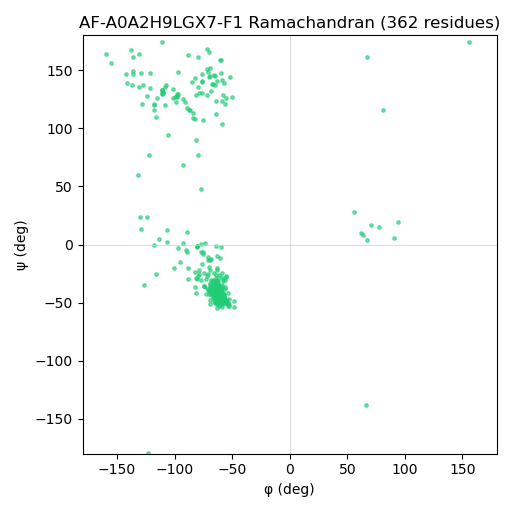 20.816 1.00 86.38 225 PHE A CA 1
ATOM 1802 C C . PHE A 1 225 ? -1.200 -11.301 20.236 1.00 86.38 225 PHE A C 1
ATOM 1804 O O . PHE A 1 225 ? -1.530 -11.455 19.061 1.00 86.38 225 PHE A O 1
ATOM 1811 N N . SER A 1 226 ? -0.868 -12.315 21.039 1.00 83.81 226 SER A N 1
ATOM 1812 C CA . SER A 1 226 ? -1.026 -13.727 20.674 1.00 83.81 226 SER A CA 1
ATOM 1813 C C . SER A 1 226 ? -2.332 -14.265 21.245 1.00 83.81 226 SER A C 1
ATOM 1815 O O . SER A 1 226 ? -2.566 -14.118 22.444 1.00 83.81 226 SER A O 1
ATOM 1817 N N . ALA A 1 227 ? -3.149 -14.902 20.412 1.00 79.81 227 ALA A N 1
ATOM 1818 C CA . ALA A 1 227 ? -4.336 -15.636 20.834 1.00 79.81 227 ALA A CA 1
ATOM 1819 C C . ALA A 1 227 ? -3.999 -16.996 21.464 1.00 79.81 227 ALA A C 1
ATOM 1821 O O . ALA A 1 227 ? -4.854 -17.596 22.115 1.00 79.81 227 ALA A O 1
ATOM 1822 N N . PHE A 1 228 ? -2.781 -17.506 21.257 1.00 77.19 228 PHE A N 1
ATOM 1823 C CA . PHE A 1 228 ? -2.314 -18.780 21.801 1.00 77.19 228 PHE A CA 1
ATOM 1824 C C . PHE A 1 228 ? -1.255 -18.556 22.883 1.00 77.19 228 PHE A C 1
ATOM 1826 O O . PHE A 1 228 ? -0.260 -17.859 22.669 1.00 77.19 228 PHE A O 1
ATOM 1833 N N . GLU A 1 229 ? -1.438 -19.198 24.032 1.00 65.12 229 GLU A N 1
ATOM 1834 C CA . GLU A 1 229 ? -0.511 -19.138 25.163 1.00 65.12 229 GLU A CA 1
ATOM 1835 C C . GLU A 1 229 ? 0.501 -20.290 25.096 1.00 65.12 229 GLU A C 1
ATOM 1837 O O . GLU A 1 229 ? 0.470 -21.217 25.899 1.00 65.12 229 GLU A O 1
ATOM 1842 N N . PHE A 1 230 ? 1.403 -20.265 24.108 1.00 59.97 230 PHE A N 1
ATOM 1843 C CA . PHE A 1 230 ? 2.529 -21.205 24.055 1.00 59.97 230 PHE A CA 1
ATOM 1844 C C . PHE A 1 230 ? 3.840 -20.497 23.690 1.00 59.97 230 PHE A C 1
ATOM 1846 O O . PHE A 1 230 ? 3.828 -19.549 22.896 1.00 59.97 230 PHE A O 1
ATOM 1853 N N . PRO A 1 231 ? 4.992 -20.954 24.222 1.00 47.94 231 PRO A N 1
ATOM 1854 C CA . PRO A 1 231 ? 6.295 -20.406 23.864 1.00 47.94 231 PRO A CA 1
ATOM 1855 C C . PRO A 1 231 ? 6.528 -20.480 22.350 1.00 47.94 231 PRO A C 1
ATOM 1857 O O . PRO A 1 231 ? 6.507 -21.558 21.759 1.00 47.94 231 PRO A O 1
ATOM 1860 N N . GLY A 1 232 ? 6.745 -19.324 21.720 1.00 52.06 232 GLY A N 1
ATOM 1861 C CA . GLY A 1 232 ? 6.936 -19.215 20.270 1.00 52.06 232 GLY A CA 1
ATOM 1862 C C . GLY A 1 232 ? 5.662 -18.987 19.452 1.00 52.06 232 GLY A C 1
ATOM 1863 O O . GLY A 1 232 ? 5.758 -18.956 18.228 1.00 52.06 232 GLY A O 1
ATOM 1864 N N . ALA A 1 233 ? 4.497 -18.797 20.085 1.00 58.19 233 ALA A N 1
ATOM 1865 C CA . ALA A 1 233 ? 3.297 -18.351 19.384 1.00 58.19 233 ALA A CA 1
ATOM 1866 C C . ALA A 1 233 ? 3.554 -16.996 18.700 1.00 58.19 233 ALA A C 1
ATOM 1868 O O . ALA A 1 233 ? 3.987 -16.024 19.329 1.00 58.19 233 ALA A O 1
ATOM 1869 N N . GLU A 1 234 ? 3.346 -16.952 17.385 1.00 64.12 234 GLU A N 1
ATOM 1870 C CA . GLU A 1 234 ? 3.471 -15.716 16.624 1.00 64.12 234 GLU A CA 1
ATOM 1871 C C . GLU A 1 234 ? 2.326 -14.766 16.990 1.00 64.12 234 GLU A C 1
ATOM 1873 O O . GLU A 1 234 ? 1.206 -15.189 17.261 1.00 64.12 234 GLU A O 1
ATOM 1878 N N . LYS A 1 235 ? 2.613 -13.460 17.001 1.00 68.19 235 LYS A N 1
ATOM 1879 C CA . LYS A 1 235 ? 1.599 -12.412 17.152 1.00 68.19 235 LYS A CA 1
ATOM 1880 C C . LYS A 1 235 ? 0.584 -12.540 16.015 1.00 68.19 235 LYS A C 1
ATOM 1882 O O . LYS A 1 235 ? 0.894 -12.146 14.893 1.00 68.19 235 LYS A O 1
ATOM 1887 N N . ASP A 1 236 ? -0.593 -13.073 16.315 1.00 75.31 236 ASP A N 1
ATOM 1888 C CA . ASP A 1 236 ? -1.612 -13.487 15.349 1.00 75.31 236 ASP A CA 1
ATOM 1889 C C . ASP A 1 236 ? -2.931 -12.709 15.489 1.00 75.31 236 ASP A C 1
ATOM 1891 O O . ASP A 1 236 ? -3.853 -12.909 14.697 1.00 75.31 236 ASP A O 1
ATOM 1895 N N . VAL A 1 237 ? -3.024 -11.775 16.436 1.00 84.75 237 VAL A N 1
ATOM 1896 C CA . VAL A 1 237 ? -4.118 -10.802 16.507 1.00 84.75 237 VAL A CA 1
ATOM 1897 C C . VAL A 1 237 ? -3.573 -9.397 16.300 1.00 84.75 237 VAL A C 1
ATOM 1899 O O . VAL A 1 237 ? -2.670 -8.957 17.013 1.00 84.75 237 VAL A O 1
ATOM 1902 N N . GLN A 1 238 ? -4.145 -8.677 15.332 1.00 86.94 238 GLN A N 1
ATOM 1903 C CA . GLN A 1 238 ? -3.884 -7.258 15.096 1.00 86.94 238 GLN A CA 1
ATOM 1904 C C . GLN A 1 238 ? -5.025 -6.431 15.664 1.00 86.94 238 GLN A C 1
ATOM 1906 O O . GLN A 1 238 ? -6.177 -6.617 15.286 1.00 86.94 238 GLN A O 1
ATOM 1911 N N . VAL A 1 239 ? -4.698 -5.469 16.516 1.00 88.00 239 VAL A N 1
ATOM 1912 C CA . VAL A 1 239 ? -5.653 -4.512 17.067 1.00 88.00 239 VAL A CA 1
ATOM 1913 C C . VAL A 1 239 ? -5.357 -3.139 16.480 1.00 88.00 239 VAL A C 1
ATOM 1915 O O . VAL A 1 239 ? -4.211 -2.690 16.478 1.00 88.00 239 VAL A O 1
ATOM 1918 N N . MET A 1 240 ? -6.384 -2.485 15.950 1.00 86.31 240 MET A N 1
ATOM 1919 C CA . MET A 1 240 ? -6.289 -1.211 15.246 1.00 86.31 240 MET A CA 1
ATOM 1920 C C . MET A 1 240 ? -7.099 -0.165 16.008 1.00 86.31 240 MET A C 1
ATOM 1922 O O . MET A 1 240 ? -8.318 -0.285 16.105 1.00 86.31 240 MET A O 1
ATOM 1926 N N . ASP A 1 241 ? -6.447 0.863 16.539 1.00 84.94 241 ASP A N 1
ATOM 1927 C CA . ASP A 1 241 ? -7.135 2.028 17.104 1.00 84.94 241 ASP A CA 1
ATOM 1928 C C . ASP A 1 241 ? -7.478 3.004 15.986 1.00 84.94 241 ASP A C 1
ATOM 1930 O O . ASP A 1 241 ? -6.590 3.587 15.359 1.00 84.94 241 ASP A O 1
ATOM 1934 N N . THR A 1 242 ? -8.774 3.156 15.729 1.00 75.31 242 THR A N 1
ATOM 1935 C CA . THR A 1 242 ? -9.271 3.959 14.616 1.00 75.31 242 THR A CA 1
ATOM 1936 C C . THR A 1 242 ? -9.190 5.469 14.902 1.00 75.31 242 THR A C 1
ATOM 1938 O O . THR A 1 242 ? -9.478 5.925 16.015 1.00 75.31 242 THR A O 1
ATOM 1941 N N . PRO A 1 243 ? -8.831 6.300 13.901 1.00 69.44 243 PRO A N 1
ATOM 1942 C CA . PRO A 1 243 ? -8.730 7.745 14.077 1.00 69.44 243 PRO A CA 1
ATOM 1943 C C . PRO A 1 243 ? -10.051 8.385 14.520 1.00 69.44 243 PRO A C 1
ATOM 1945 O O . PRO A 1 243 ? -11.133 7.996 14.092 1.00 69.44 243 PRO A O 1
ATOM 1948 N N . GLY A 1 244 ? -9.962 9.452 15.320 1.00 61.47 244 GLY A N 1
ATOM 1949 C CA . GLY A 1 244 ? -11.126 10.158 15.875 1.00 61.47 244 GLY A CA 1
ATOM 1950 C C . GLY A 1 244 ? -12.055 10.855 14.868 1.00 61.47 244 GLY A C 1
ATOM 1951 O O . GLY A 1 244 ? -13.046 11.423 15.301 1.00 61.47 244 GLY A O 1
ATOM 1952 N N . THR A 1 245 ? -11.784 10.823 13.558 1.00 62.66 245 THR A N 1
ATOM 1953 C CA . THR A 1 245 ? -12.711 11.287 12.500 1.00 62.66 245 THR A CA 1
ATOM 1954 C C . THR A 1 245 ? -14.073 10.589 12.594 1.00 62.66 245 THR A C 1
ATOM 1956 O O . THR A 1 245 ? -15.110 11.142 12.246 1.00 62.66 245 THR A O 1
ATOM 1959 N N . LEU A 1 246 ? -14.054 9.380 13.145 1.00 61.78 246 LEU A N 1
ATOM 1960 C CA . LEU A 1 246 ? -15.172 8.487 13.402 1.00 61.78 246 LEU A CA 1
ATOM 1961 C C . LEU A 1 246 ? -16.277 9.049 14.303 1.00 61.78 246 LEU A C 1
ATOM 1963 O O . LEU A 1 246 ? -17.417 8.623 14.178 1.00 61.78 246 LEU A O 1
ATOM 1967 N N . SER A 1 247 ? -15.974 10.021 15.168 1.00 59.31 247 SER A N 1
ATOM 1968 C CA . SER A 1 247 ? -17.006 10.699 15.967 1.00 59.31 247 SER A CA 1
ATOM 1969 C C . SER A 1 247 ? -17.820 11.722 15.192 1.00 59.31 247 SER A C 1
ATOM 1971 O O . SER A 1 247 ? -18.754 12.301 15.736 1.00 59.31 247 SER A O 1
ATOM 1973 N N . ARG A 1 248 ? -17.448 12.005 13.941 1.00 69.50 248 ARG A N 1
ATOM 1974 C CA . ARG A 1 248 ? -18.141 12.965 13.082 1.00 69.50 248 ARG A CA 1
ATOM 1975 C C . ARG A 1 248 ? -18.392 12.341 11.708 1.00 69.50 248 ARG A C 1
ATOM 1977 O O . ARG A 1 248 ? -17.912 12.888 10.715 1.00 69.50 248 ARG A O 1
ATOM 1984 N N . PRO A 1 249 ? -19.131 11.215 11.629 1.00 66.38 249 PRO A N 1
ATOM 1985 C CA . PRO A 1 249 ? -19.391 10.531 10.359 1.00 66.38 249 PRO A CA 1
ATOM 1986 C C . PRO A 1 249 ? -20.037 11.458 9.321 1.00 66.38 249 PRO A C 1
ATOM 1988 O O . PRO A 1 249 ? -19.762 11.347 8.130 1.00 66.38 249 PRO A O 1
ATOM 1991 N N . GLU A 1 250 ? -20.820 12.435 9.778 1.00 70.00 250 GLU A N 1
ATOM 1992 C CA . GLU A 1 250 ? -21.481 13.424 8.923 1.00 70.00 250 GLU A CA 1
ATOM 1993 C C . GLU A 1 250 ? -20.522 14.440 8.291 1.00 70.00 250 GLU A C 1
ATOM 1995 O O . GLU A 1 250 ? -20.816 14.986 7.233 1.00 70.00 250 GLU A O 1
ATOM 2000 N N . ARG A 1 251 ? -19.359 14.686 8.910 1.00 73.56 251 ARG A N 1
ATOM 2001 C CA . ARG A 1 251 ? -18.358 15.647 8.414 1.00 73.56 251 ARG A CA 1
ATOM 2002 C C . ARG A 1 251 ? -17.244 15.002 7.600 1.00 73.56 251 ARG A C 1
ATOM 2004 O O . ARG A 1 251 ? -16.374 15.723 7.120 1.00 73.56 251 ARG A O 1
ATOM 2011 N N . MET A 1 252 ? -17.243 13.675 7.473 1.00 72.94 252 MET A N 1
ATOM 2012 C CA . MET A 1 252 ? -16.268 12.992 6.633 1.00 72.94 252 MET A CA 1
ATOM 2013 C C . MET A 1 252 ? -16.535 13.318 5.166 1.00 72.94 252 MET A C 1
ATOM 2015 O O . MET A 1 252 ? -17.670 13.190 4.694 1.00 72.94 252 MET A O 1
ATOM 2019 N N . ASN A 1 253 ? -15.490 13.688 4.433 1.00 79.06 253 ASN A N 1
ATOM 2020 C CA . ASN A 1 253 ? -15.587 13.740 2.977 1.00 79.06 253 ASN A CA 1
ATOM 2021 C C . ASN A 1 253 ? -15.692 12.311 2.397 1.00 79.06 253 ASN A C 1
ATOM 2023 O O . ASN A 1 253 ? -15.442 11.320 3.088 1.00 79.06 253 ASN A O 1
ATOM 2027 N N . ASP A 1 254 ? -16.080 12.179 1.128 1.00 77.25 254 ASP A N 1
ATOM 2028 C CA . ASP A 1 254 ? -16.325 10.858 0.525 1.00 77.25 254 ASP A CA 1
ATOM 2029 C C . ASP A 1 254 ? -15.070 9.973 0.498 1.00 77.25 254 ASP A C 1
ATOM 2031 O O . ASP A 1 254 ? -15.145 8.761 0.694 1.00 77.25 254 ASP A O 1
ATOM 2035 N N . ILE A 1 255 ? -13.903 10.599 0.349 1.00 71.75 255 ILE A N 1
ATOM 2036 C CA . ILE A 1 255 ? -12.589 9.955 0.382 1.00 71.75 255 ILE A CA 1
ATOM 2037 C C . ILE A 1 255 ? -12.312 9.360 1.777 1.00 71.75 255 ILE A C 1
ATOM 2039 O O . ILE A 1 255 ? -11.888 8.210 1.895 1.00 71.75 255 ILE A O 1
ATOM 2043 N N . GLU A 1 256 ? -12.584 10.112 2.845 1.00 74.50 256 GLU A N 1
ATOM 2044 C CA . GLU A 1 256 ? -12.446 9.673 4.236 1.00 74.50 256 GLU A CA 1
ATOM 2045 C C . GLU A 1 256 ? -13.438 8.557 4.570 1.00 74.50 256 GLU A C 1
ATOM 2047 O O . GLU A 1 256 ? -13.049 7.583 5.215 1.00 74.50 256 GLU A O 1
ATOM 2052 N N . LYS A 1 257 ? -14.689 8.655 4.097 1.00 76.19 257 LYS A N 1
ATOM 2053 C CA . LYS A 1 257 ? -15.713 7.613 4.284 1.00 76.19 257 LYS A CA 1
ATOM 2054 C C . LYS A 1 257 ? -15.301 6.295 3.637 1.00 76.19 257 LYS A C 1
ATOM 2056 O O . LYS A 1 257 ? -15.401 5.248 4.276 1.00 76.19 257 LYS A O 1
ATOM 2061 N N . GLN A 1 258 ? -14.819 6.339 2.395 1.00 72.62 258 GLN A N 1
ATOM 2062 C CA . GLN A 1 258 ? -14.361 5.146 1.682 1.00 72.62 258 GLN A CA 1
ATOM 2063 C C . GLN A 1 258 ? -13.129 4.541 2.351 1.00 72.62 258 GLN A C 1
ATOM 2065 O O . GLN A 1 258 ? -13.093 3.340 2.604 1.00 72.62 258 GLN A O 1
ATOM 2070 N N . ALA A 1 259 ? -12.145 5.367 2.720 1.00 70.38 259 ALA A N 1
ATOM 2071 C CA . ALA A 1 259 ? -10.958 4.877 3.406 1.00 70.38 259 ALA A CA 1
ATOM 2072 C C . ALA A 1 259 ? -11.374 4.210 4.722 1.00 70.38 259 ALA A C 1
ATOM 2074 O O . ALA A 1 259 ? -10.953 3.108 5.057 1.00 70.38 259 ALA A O 1
ATOM 2075 N N . TYR A 1 260 ? -12.247 4.851 5.476 1.00 75.44 260 TYR A N 1
ATOM 2076 C CA . TYR A 1 260 ? -12.757 4.294 6.710 1.00 75.44 260 TYR A CA 1
ATOM 2077 C C . TYR A 1 260 ? -13.482 2.949 6.525 1.00 75.44 260 TYR A C 1
ATOM 2079 O O . TYR A 1 260 ? -13.186 1.997 7.252 1.00 75.44 260 TYR A O 1
ATOM 2087 N N . SER A 1 261 ? -14.378 2.851 5.539 1.00 74.62 261 SER A N 1
ATOM 2088 C CA . SER A 1 261 ? -15.064 1.603 5.186 1.00 74.62 261 SER A CA 1
ATOM 2089 C C . SER A 1 261 ? -14.063 0.482 4.904 1.00 74.62 261 SER A C 1
ATOM 2091 O O . SER A 1 261 ? -14.150 -0.584 5.514 1.00 74.62 261 SER A O 1
ATOM 2093 N N . ALA A 1 262 ? -13.034 0.759 4.099 1.00 73.00 262 ALA A N 1
ATOM 2094 C CA . ALA A 1 262 ? -11.968 -0.188 3.793 1.00 73.00 262 ALA A CA 1
ATOM 2095 C C . ALA A 1 262 ? -11.324 -0.754 5.063 1.00 73.00 262 ALA A C 1
ATOM 2097 O O . ALA A 1 262 ? -11.157 -1.969 5.212 1.00 73.00 262 ALA A O 1
ATOM 2098 N N . MET A 1 263 ? -10.926 0.133 5.983 1.00 73.62 263 MET A N 1
ATOM 2099 C CA . MET A 1 263 ? -10.255 -0.239 7.233 1.00 73.62 263 MET A CA 1
ATOM 2100 C C . MET A 1 263 ? -11.139 -1.152 8.080 1.00 73.62 263 MET A C 1
ATOM 2102 O O . MET A 1 263 ? -10.670 -2.156 8.615 1.00 73.62 263 MET A O 1
ATOM 2106 N N . LYS A 1 264 ? -12.430 -0.833 8.172 1.00 73.94 264 LYS A N 1
ATOM 2107 C CA . LYS A 1 264 ? -13.391 -1.666 8.892 1.00 73.94 264 LYS A CA 1
ATOM 2108 C C . LYS A 1 264 ? -13.643 -3.002 8.219 1.00 73.94 264 LYS A C 1
ATOM 2110 O O . LYS A 1 264 ? -13.765 -4.008 8.911 1.00 73.94 264 LYS A O 1
ATOM 2115 N N . ASN A 1 265 ? -13.667 -3.034 6.892 1.00 75.19 265 ASN A N 1
ATOM 2116 C CA . ASN A 1 265 ? -13.804 -4.272 6.134 1.00 75.19 265 ASN A CA 1
ATOM 2117 C C . ASN A 1 265 ? -12.615 -5.211 6.378 1.00 75.19 265 ASN A C 1
ATOM 2119 O O . ASN A 1 265 ? -12.808 -6.428 6.443 1.00 75.19 265 ASN A O 1
ATOM 2123 N N . ALA A 1 266 ? -11.421 -4.654 6.618 1.00 75.25 266 ALA A N 1
ATOM 2124 C CA . ALA A 1 266 ? -10.246 -5.404 7.065 1.00 75.25 266 ALA A CA 1
ATOM 2125 C C . ALA A 1 266 ? -10.386 -6.006 8.476 1.00 75.25 266 ALA A C 1
ATOM 2127 O O . ALA A 1 266 ? -9.728 -7.005 8.770 1.00 75.25 266 ALA A O 1
ATOM 2128 N N . ALA A 1 267 ? -11.229 -5.444 9.346 1.00 85.12 267 ALA A N 1
ATOM 2129 C CA . ALA A 1 267 ? -11.461 -5.994 10.674 1.00 85.12 267 ALA A CA 1
ATOM 2130 C C . ALA A 1 267 ? -12.365 -7.237 10.617 1.00 85.12 267 ALA A C 1
ATOM 2132 O O . ALA A 1 267 ? -13.343 -7.314 9.867 1.00 85.12 267 ALA A O 1
ATOM 2133 N N . SER A 1 268 ? -12.026 -8.229 11.434 1.00 89.44 268 SER A N 1
ATOM 2134 C CA . SER A 1 268 ? -12.857 -9.406 11.699 1.00 89.44 268 SER A CA 1
ATOM 2135 C C . SER A 1 268 ? -13.918 -9.102 12.759 1.00 89.44 268 SER A C 1
ATOM 2137 O O . SER A 1 268 ? -15.044 -9.573 12.634 1.00 89.44 268 SER A O 1
ATOM 2139 N N . ILE A 1 269 ? -13.573 -8.283 13.760 1.00 91.75 269 ILE A N 1
ATOM 2140 C CA . ILE A 1 269 ? -14.464 -7.812 14.831 1.00 91.75 269 ILE A CA 1
ATOM 2141 C C . ILE A 1 269 ? -14.252 -6.314 15.068 1.00 91.75 269 ILE A C 1
ATOM 2143 O O . ILE A 1 269 ? -13.142 -5.797 14.913 1.00 91.75 269 ILE A O 1
ATOM 2147 N N . ILE A 1 270 ? -15.314 -5.625 15.481 1.00 92.31 270 ILE A N 1
ATOM 2148 C CA . ILE A 1 270 ? -15.272 -4.245 15.957 1.00 92.31 270 ILE A CA 1
ATOM 2149 C C . ILE A 1 270 ? -15.559 -4.224 17.465 1.00 92.31 270 ILE A C 1
ATOM 2151 O O . ILE A 1 270 ? -16.520 -4.830 17.933 1.00 92.31 270 ILE A O 1
ATOM 2155 N N . VAL A 1 271 ? -14.739 -3.494 18.218 1.00 94.06 271 VAL A N 1
ATOM 2156 C CA . VAL A 1 271 ? -14.984 -3.153 19.624 1.00 94.06 271 VAL A CA 1
ATOM 2157 C C . VAL A 1 271 ? -15.322 -1.670 19.692 1.00 94.06 271 VAL A C 1
ATOM 2159 O O . VAL A 1 271 ? -14.511 -0.834 19.287 1.00 94.06 271 VAL A O 1
ATOM 2162 N N . PHE A 1 272 ? -16.509 -1.334 20.184 1.00 93.56 272 PHE A N 1
ATOM 2163 C CA . PHE A 1 272 ? -16.943 0.044 20.372 1.00 93.56 272 PHE A CA 1
ATOM 2164 C C . PHE A 1 272 ? -16.776 0.473 21.825 1.00 93.56 272 PHE A C 1
ATOM 2166 O O . PHE A 1 272 ? -17.270 -0.195 22.727 1.00 93.56 272 PHE A O 1
ATOM 2173 N N . ILE A 1 273 ? -16.095 1.593 22.053 1.00 93.25 273 ILE A N 1
ATOM 2174 C CA . ILE A 1 273 ? -15.877 2.124 23.395 1.00 93.25 273 ILE A CA 1
ATOM 2175 C C . ILE A 1 273 ? -16.969 3.118 23.766 1.00 93.25 273 ILE A C 1
ATOM 2177 O O . ILE A 1 273 ? -17.146 4.128 23.080 1.00 93.25 273 ILE A O 1
ATOM 2181 N N . LEU A 1 274 ? -17.606 2.846 24.902 1.00 93.31 274 LEU A N 1
ATOM 2182 C CA . LEU A 1 274 ? -18.529 3.728 25.601 1.00 93.31 274 LEU A CA 1
ATOM 2183 C C . LEU A 1 274 ? -17.812 4.381 26.793 1.00 93.31 274 LEU A C 1
ATOM 2185 O O . LEU A 1 274 ? -17.077 3.728 27.538 1.00 93.31 274 LEU A O 1
ATOM 2189 N N . ASP A 1 275 ? -17.989 5.691 26.945 1.00 92.56 275 ASP A N 1
ATOM 2190 C CA . ASP A 1 275 ? -17.382 6.507 28.000 1.00 92.56 275 ASP A CA 1
ATOM 2191 C C . ASP A 1 275 ? -18.465 7.103 28.916 1.00 92.56 275 ASP A C 1
ATOM 2193 O O . ASP A 1 275 ? -19.189 8.010 28.484 1.00 92.56 275 ASP A O 1
ATOM 2197 N N . PRO A 1 276 ? -18.576 6.634 30.173 1.00 92.12 276 PRO A N 1
ATOM 2198 C CA . PRO A 1 276 ? -19.559 7.123 31.132 1.00 92.12 276 PRO A CA 1
ATOM 2199 C C . PRO A 1 276 ? -19.215 8.495 31.736 1.00 92.12 276 PRO A C 1
ATOM 2201 O O . PRO A 1 276 ? -20.068 9.078 32.408 1.00 92.12 276 PRO A O 1
ATOM 2204 N N . THR A 1 277 ? -18.015 9.056 31.504 1.00 87.69 277 THR A N 1
ATOM 2205 C CA . THR A 1 277 ? -17.572 10.297 32.176 1.00 87.69 277 THR A CA 1
ATOM 2206 C C . THR A 1 277 ? -18.171 11.587 31.627 1.00 87.69 277 THR A C 1
ATOM 2208 O O . THR A 1 277 ? -17.803 12.667 32.081 1.00 87.69 277 THR A O 1
ATOM 2211 N N . GLY A 1 278 ? -19.043 11.511 30.619 1.00 73.00 278 GLY A N 1
ATOM 2212 C CA . GLY A 1 278 ? -19.702 12.686 30.044 1.00 73.00 278 GLY A CA 1
ATOM 2213 C C . GLY A 1 278 ? -18.828 13.521 29.102 1.00 73.00 278 GLY A C 1
ATOM 2214 O O . GLY A 1 278 ? -19.208 14.636 28.759 1.00 73.00 278 GLY A O 1
ATOM 2215 N N . SER A 1 279 ? -17.687 12.994 28.630 1.00 79.19 279 SER A N 1
ATOM 2216 C CA . SER A 1 279 ? -16.881 13.667 27.588 1.00 79.19 279 SER A CA 1
ATOM 2217 C C . SER A 1 279 ? -17.680 13.885 26.292 1.00 79.19 279 SER A C 1
ATOM 2219 O O . SER A 1 279 ? -17.409 14.825 25.547 1.00 79.19 279 SER A O 1
ATOM 2221 N N . TYR A 1 280 ? -18.657 13.009 26.036 1.00 85.31 280 TYR A N 1
ATOM 2222 C CA . TYR A 1 280 ? -19.680 13.115 24.997 1.00 85.31 280 TYR A CA 1
ATOM 2223 C C . TYR A 1 280 ? -21.013 12.584 25.556 1.00 85.31 280 TYR A C 1
ATOM 2225 O O . TYR A 1 280 ? -20.971 11.636 26.351 1.00 85.31 280 TYR A O 1
ATOM 2233 N N . PRO A 1 281 ? -22.177 13.128 25.149 1.00 89.62 281 PRO A N 1
ATOM 2234 C CA . PRO A 1 281 ? -23.484 12.626 25.583 1.00 89.62 281 PRO A CA 1
ATOM 2235 C C . PRO A 1 281 ? -23.665 11.142 25.244 1.00 89.62 281 PRO A C 1
ATOM 2237 O O . PRO A 1 281 ? -23.282 10.709 24.154 1.00 89.62 281 PRO A O 1
ATOM 2240 N N . LEU A 1 282 ? -24.257 10.359 26.151 1.00 89.25 282 LEU A N 1
ATOM 2241 C CA . LEU A 1 282 ? -24.470 8.922 25.928 1.00 89.25 282 LEU A CA 1
ATOM 2242 C C . LEU A 1 282 ? -25.348 8.673 24.700 1.00 89.25 282 LEU A C 1
ATOM 2244 O O . LEU A 1 282 ? -25.076 7.770 23.921 1.00 89.25 282 LEU A O 1
ATOM 2248 N N . GLU A 1 283 ? -26.338 9.528 24.460 1.00 89.75 283 GLU A N 1
ATOM 2249 C CA . GLU A 1 283 ? -27.246 9.427 23.321 1.00 89.75 283 GLU A CA 1
ATOM 2250 C C . GLU A 1 283 ? -26.506 9.556 21.980 1.00 89.75 283 GLU A C 1
ATOM 2252 O O . GLU A 1 283 ? -26.872 8.912 20.997 1.00 89.75 283 GLU A O 1
ATOM 2257 N N . GLU A 1 284 ? -25.451 10.374 21.915 1.00 88.38 284 GLU A N 1
ATOM 2258 C CA . GLU A 1 284 ? -24.603 10.481 20.722 1.00 88.38 284 GLU A CA 1
ATOM 2259 C C . GLU A 1 284 ? -23.707 9.253 20.547 1.00 88.38 284 GLU A C 1
ATOM 2261 O O . GLU A 1 284 ? -23.494 8.795 19.419 1.00 88.38 284 GLU A O 1
ATOM 2266 N N . GLN A 1 285 ? -23.212 8.696 21.656 1.00 90.75 285 GLN A N 1
ATOM 2267 C CA . GLN A 1 285 ? -22.442 7.454 21.653 1.00 90.75 285 GLN A CA 1
ATOM 2268 C C . GLN A 1 285 ? -23.281 6.279 21.139 1.00 90.75 285 GLN A C 1
ATOM 2270 O O . GLN A 1 285 ? -22.835 5.567 20.237 1.00 90.75 285 GLN A O 1
ATOM 2275 N N . GLU A 1 286 ? -24.522 6.158 21.610 1.00 91.00 286 GLU A N 1
ATOM 2276 C CA . GLU A 1 286 ? -25.493 5.154 21.164 1.00 91.00 286 GLU A CA 1
ATOM 2277 C C . GLU A 1 286 ? -25.863 5.315 19.685 1.00 91.00 286 GLU A C 1
ATOM 2279 O O . GLU A 1 286 ? -25.844 4.351 18.919 1.00 91.00 286 GLU A O 1
ATOM 2284 N N . LYS A 1 287 ? -26.123 6.547 19.224 1.00 89.56 287 LYS A N 1
ATOM 2285 C CA . LYS A 1 287 ? -26.375 6.805 17.795 1.00 89.56 287 LYS A CA 1
ATOM 2286 C C . LYS A 1 287 ? -25.215 6.328 16.924 1.00 89.56 287 LYS A C 1
ATOM 2288 O O . LYS A 1 287 ? -25.441 5.704 15.886 1.00 89.56 287 LYS A O 1
ATOM 2293 N N . LEU A 1 288 ? -23.975 6.605 17.334 1.00 86.62 288 LEU A N 1
ATOM 2294 C CA . LEU A 1 288 ? -22.798 6.158 16.595 1.00 86.62 288 LEU A CA 1
ATOM 2295 C C . LEU A 1 288 ? -22.643 4.631 16.637 1.00 86.62 288 LEU A C 1
ATOM 2297 O O . LEU A 1 288 ? -22.306 4.044 15.609 1.00 86.62 288 LEU A O 1
ATOM 2301 N N . PHE A 1 289 ? -22.919 3.988 17.775 1.00 90.00 289 PHE A N 1
ATOM 2302 C CA . PHE A 1 289 ? -22.927 2.529 17.898 1.00 90.00 289 PHE A CA 1
ATOM 2303 C C . PHE A 1 289 ? -23.877 1.891 16.872 1.00 90.00 289 PHE A C 1
ATOM 2305 O O . PHE A 1 289 ? -23.449 1.052 16.079 1.00 90.00 289 PHE A O 1
ATOM 2312 N N . LEU A 1 290 ? -25.121 2.374 16.789 1.00 89.25 290 LEU A N 1
ATOM 2313 C CA . LEU A 1 290 ? -26.130 1.880 15.842 1.00 89.25 290 LEU A CA 1
ATOM 2314 C C . LEU A 1 290 ? -25.750 2.126 14.373 1.00 89.25 290 LEU A C 1
ATOM 2316 O O . LEU A 1 290 ? -26.049 1.316 13.496 1.00 89.25 290 LEU A O 1
ATOM 2320 N N . ILE A 1 291 ? -25.071 3.237 14.065 1.00 86.00 291 ILE A N 1
ATOM 2321 C CA . ILE A 1 291 ? -24.530 3.479 12.716 1.00 86.00 291 ILE A CA 1
ATOM 2322 C C . ILE A 1 291 ? -23.481 2.419 12.362 1.00 86.00 291 ILE A C 1
ATOM 2324 O O . ILE A 1 291 ? -23.430 1.953 11.225 1.00 86.00 291 ILE A O 1
ATOM 2328 N N . ILE A 1 292 ? -22.640 2.043 13.322 1.00 84.38 292 ILE A N 1
ATOM 2329 C CA . ILE A 1 292 ? -21.555 1.082 13.120 1.00 84.38 292 ILE A CA 1
ATOM 2330 C C . ILE A 1 292 ? -22.080 -0.347 13.016 1.00 84.38 292 ILE A C 1
ATOM 2332 O O . ILE A 1 292 ? -21.542 -1.125 12.230 1.00 84.38 292 ILE A O 1
ATOM 2336 N N . GLU A 1 293 ? -23.123 -0.681 13.769 1.00 87.44 293 GLU A N 1
ATOM 2337 C CA . GLU A 1 293 ? -23.796 -1.979 13.721 1.00 87.44 293 GLU A CA 1
ATOM 2338 C C . GLU A 1 293 ? -24.294 -2.313 12.306 1.00 87.44 293 GLU A C 1
ATOM 2340 O O . GLU A 1 293 ? -24.118 -3.433 11.821 1.00 87.44 293 GLU A O 1
ATOM 2345 N N . LYS A 1 294 ? -24.788 -1.305 11.573 1.00 85.31 294 LYS A N 1
ATOM 2346 C CA . LYS A 1 294 ? -25.234 -1.442 10.173 1.00 85.31 294 LYS A CA 1
ATOM 2347 C C . LYS A 1 294 ? -24.141 -1.893 9.201 1.00 85.31 294 LYS A C 1
ATOM 2349 O O . LYS A 1 294 ? -24.456 -2.245 8.068 1.00 85.31 294 LYS A O 1
ATOM 2354 N N . PHE A 1 295 ? -22.871 -1.906 9.605 1.00 79.88 295 PHE A N 1
ATOM 2355 C CA . PHE A 1 295 ? -21.783 -2.438 8.781 1.00 79.88 295 PHE A CA 1
ATOM 2356 C C . PHE A 1 295 ? -21.741 -3.971 8.736 1.00 79.88 295 PHE A C 1
ATOM 2358 O O . PHE A 1 295 ? -20.949 -4.526 7.978 1.00 79.88 295 PHE A O 1
ATOM 2365 N N . GLY A 1 296 ? -22.568 -4.668 9.525 1.00 83.88 296 GLY A N 1
ATOM 2366 C CA . GLY A 1 296 ? -22.731 -6.123 9.430 1.00 83.88 296 GLY A CA 1
ATOM 2367 C C . GLY A 1 296 ? -21.524 -6.932 9.918 1.00 83.88 296 GLY A C 1
ATOM 2368 O O . GLY A 1 296 ? -21.398 -8.115 9.606 1.00 83.88 296 GLY A O 1
ATOM 2369 N N . LYS A 1 297 ? -20.617 -6.303 10.673 1.00 86.62 297 LYS A N 1
ATOM 2370 C CA . LYS A 1 297 ? -19.494 -6.966 11.349 1.00 86.62 297 LYS A CA 1
ATOM 2371 C C . LYS A 1 297 ? -19.875 -7.254 12.803 1.00 86.62 297 LYS A C 1
ATOM 2373 O O . LYS A 1 297 ? -20.591 -6.442 13.386 1.00 86.62 297 LYS A O 1
ATOM 2378 N N . PRO A 1 298 ? -19.358 -8.334 13.421 1.00 92.56 298 PRO A N 1
ATOM 2379 C CA . PRO A 1 298 ? -19.549 -8.550 14.850 1.00 92.56 298 PRO A CA 1
ATOM 2380 C C . PRO A 1 298 ? -19.057 -7.334 15.645 1.00 92.56 298 PRO A C 1
ATOM 2382 O O . PRO A 1 298 ? -17.913 -6.897 15.469 1.00 92.56 298 PRO A O 1
ATOM 2385 N N . LEU A 1 299 ? -19.934 -6.796 16.489 1.00 93.56 299 LEU A N 1
ATOM 2386 C CA . LEU A 1 299 ? -19.746 -5.560 17.238 1.00 93.56 299 LEU A CA 1
ATOM 2387 C C . LEU A 1 299 ? -19.926 -5.843 18.729 1.00 93.56 299 LEU A C 1
ATOM 2389 O O . LEU A 1 299 ? -20.941 -6.407 19.121 1.00 93.56 299 LEU A O 1
ATOM 2393 N N . TYR A 1 300 ? -18.953 -5.444 19.545 1.00 95.44 300 TYR A N 1
ATOM 2394 C CA . TYR A 1 300 ? -19.003 -5.611 20.999 1.00 95.44 300 TYR A CA 1
ATOM 2395 C C . TYR A 1 300 ? -18.744 -4.282 21.698 1.00 95.44 300 TYR A C 1
ATOM 2397 O O . TYR A 1 300 ? -17.840 -3.541 21.306 1.00 95.44 300 TYR A O 1
ATOM 2405 N N . ALA A 1 301 ? -19.518 -3.989 22.738 1.00 96.12 301 ALA A N 1
ATOM 2406 C CA . ALA A 1 301 ? -19.340 -2.796 23.553 1.00 96.12 301 ALA A CA 1
ATOM 2407 C C . ALA A 1 301 ? -18.249 -3.003 24.619 1.00 96.12 301 ALA A C 1
ATOM 2409 O O . ALA A 1 301 ? -18.121 -4.078 25.205 1.00 96.12 301 ALA A O 1
ATOM 2410 N N . TYR A 1 302 ? -17.471 -1.957 24.886 1.00 96.44 302 TYR A N 1
ATOM 2411 C CA . TYR A 1 302 ? -16.519 -1.877 25.990 1.00 96.44 302 TYR A CA 1
ATOM 2412 C C . TYR A 1 302 ? -16.769 -0.589 26.778 1.00 96.44 302 TYR A C 1
ATOM 2414 O O . TYR A 1 302 ? -16.676 0.501 26.212 1.00 96.44 302 TYR A O 1
ATOM 2422 N N . ILE A 1 303 ? -17.064 -0.698 28.071 1.00 95.38 303 ILE A N 1
ATOM 2423 C CA . ILE A 1 303 ? -17.234 0.452 28.961 1.00 95.38 303 ILE A CA 1
ATOM 2424 C C . ILE A 1 303 ? -15.861 0.831 29.509 1.00 95.38 303 ILE A C 1
ATOM 2426 O O . ILE A 1 303 ? -15.201 0.061 30.207 1.00 95.38 303 ILE A O 1
ATOM 2430 N N . SER A 1 304 ? -15.412 2.027 29.151 1.00 93.31 304 SER A N 1
ATOM 2431 C CA . SER A 1 304 ? -14.137 2.582 29.599 1.00 93.31 304 SER A CA 1
ATOM 2432 C C . SER A 1 304 ? -14.276 3.342 30.916 1.00 93.31 304 SER A C 1
ATOM 2434 O O . SER A 1 304 ? -15.371 3.748 31.291 1.00 93.31 304 SER A O 1
ATOM 2436 N N . LYS A 1 305 ? -13.141 3.578 31.589 1.00 90.75 305 LYS A N 1
ATOM 2437 C CA . LYS A 1 305 ? -13.030 4.463 32.763 1.00 90.75 305 LYS A CA 1
ATOM 2438 C C . LYS A 1 305 ? -13.977 4.106 33.923 1.00 90.75 305 LYS A C 1
ATOM 2440 O O . LYS A 1 305 ? -14.372 4.980 34.691 1.00 90.75 305 LYS A O 1
ATOM 2445 N N . THR A 1 306 ? -14.348 2.832 34.049 1.00 87.50 306 THR A N 1
ATOM 2446 C CA . THR A 1 306 ? -15.206 2.329 35.135 1.00 87.50 306 THR A CA 1
ATOM 2447 C C . THR A 1 306 ? -14.519 2.368 36.501 1.00 87.50 306 THR A C 1
ATOM 2449 O O . THR A 1 306 ? -15.184 2.241 37.520 1.00 87.50 306 THR A O 1
ATOM 2452 N N . ASP A 1 307 ? -13.202 2.585 36.525 1.00 86.50 307 ASP A N 1
ATOM 2453 C CA . ASP A 1 307 ? -12.389 2.820 37.718 1.00 86.50 307 ASP A CA 1
ATOM 2454 C C . ASP A 1 307 ? -12.627 4.192 38.376 1.00 86.50 307 ASP A C 1
ATOM 2456 O O . ASP A 1 307 ? -12.155 4.430 39.484 1.00 86.50 307 ASP A O 1
ATOM 2460 N N . ILE A 1 308 ? -13.351 5.105 37.722 1.00 87.88 308 ILE A N 1
ATOM 2461 C CA . ILE A 1 308 ? -13.641 6.433 38.269 1.00 87.88 308 ILE A CA 1
ATOM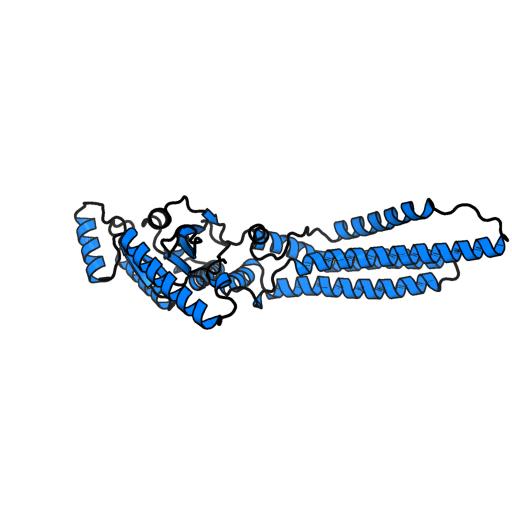 2462 C C . ILE A 1 308 ? -14.855 6.367 39.202 1.00 87.88 308 ILE A C 1
ATOM 2464 O O . ILE A 1 308 ? -16.002 6.273 38.760 1.00 87.88 308 ILE A O 1
ATOM 2468 N N . GLU A 1 309 ? -14.600 6.507 40.500 1.00 83.75 309 GLU A N 1
ATOM 2469 C CA . GLU A 1 309 ? -15.621 6.556 41.550 1.00 83.75 309 GLU A CA 1
ATOM 2470 C C . GLU A 1 309 ? -16.264 7.951 41.640 1.00 83.75 309 GLU A C 1
ATOM 2472 O O . GLU A 1 309 ? -15.954 8.772 42.501 1.00 83.75 309 GLU A O 1
ATOM 2477 N N . ASN A 1 310 ? -17.165 8.248 40.703 1.00 90.12 310 ASN A N 1
ATOM 2478 C CA . ASN A 1 310 ? -17.993 9.453 40.719 1.00 90.12 310 ASN A CA 1
ATOM 2479 C C . ASN A 1 310 ? -19.461 9.077 40.486 1.00 90.12 310 ASN A C 1
ATOM 2481 O O . ASN A 1 310 ? -19.760 8.305 39.581 1.00 90.12 310 ASN A O 1
ATOM 2485 N N . GLU A 1 311 ? -20.384 9.649 41.261 1.00 87.75 311 GLU A N 1
ATOM 2486 C CA . GLU A 1 311 ? -21.813 9.295 41.232 1.00 87.75 311 GLU A CA 1
ATOM 2487 C C . GLU A 1 311 ? -22.432 9.379 39.826 1.00 87.75 311 GLU A C 1
ATOM 2489 O O . GLU A 1 311 ? -23.152 8.474 39.397 1.00 87.75 311 GLU A O 1
ATOM 2494 N N . SER A 1 312 ? -22.088 10.417 39.055 1.00 86.62 312 SER A N 1
ATOM 2495 C CA . SER A 1 312 ? -22.571 10.565 37.677 1.00 86.62 312 SER A CA 1
ATOM 2496 C C . SER A 1 312 ? -22.021 9.478 36.746 1.00 86.62 312 SER A C 1
ATOM 2498 O O . SER A 1 312 ? -22.748 8.966 35.895 1.00 86.62 312 SER A O 1
ATOM 2500 N N . VAL A 1 313 ? -20.762 9.077 36.944 1.00 88.06 313 VAL A N 1
ATOM 2501 C CA . VAL A 1 313 ? -20.085 8.028 36.170 1.00 88.06 313 VAL A CA 1
ATOM 2502 C C . VAL A 1 313 ? -20.674 6.661 36.493 1.00 88.06 313 VAL A C 1
ATOM 2504 O O . VAL A 1 313 ? -20.939 5.883 35.578 1.00 88.06 313 VAL A O 1
ATOM 2507 N N . VAL A 1 314 ? -20.941 6.383 37.770 1.00 88.69 314 VAL A N 1
ATOM 2508 C CA . VAL A 1 314 ? -21.588 5.144 38.220 1.00 88.69 314 VAL A CA 1
ATOM 2509 C C . VAL A 1 314 ? -22.990 5.035 37.618 1.00 88.69 314 VAL A C 1
ATOM 2511 O O . VAL A 1 314 ? -23.293 4.047 36.951 1.00 88.69 314 VAL A O 1
ATOM 2514 N N . CYS A 1 315 ? -23.806 6.088 37.738 1.00 89.31 315 CYS A N 1
ATOM 2515 C CA . CYS A 1 315 ? -25.152 6.135 37.161 1.00 89.31 315 CYS A CA 1
ATOM 2516 C C . CYS A 1 315 ? -25.138 5.948 35.632 1.00 89.31 315 CYS A C 1
ATOM 2518 O O . CYS A 1 315 ? -25.925 5.181 35.075 1.00 89.31 315 CYS A O 1
ATOM 2520 N N . ASN A 1 316 ? -24.212 6.605 34.931 1.00 91.19 316 ASN A N 1
ATOM 2521 C CA . ASN A 1 316 ? -24.061 6.447 33.485 1.00 91.19 316 ASN A CA 1
ATOM 2522 C C . ASN A 1 316 ? -23.588 5.041 33.094 1.00 91.19 316 ASN A C 1
ATOM 2524 O O . ASN A 1 316 ? -24.089 4.485 32.119 1.00 91.19 316 ASN A O 1
ATOM 2528 N N . SER A 1 317 ? -22.681 4.440 33.864 1.00 90.12 317 SER A N 1
ATOM 2529 C CA . SER A 1 317 ? -22.227 3.061 33.646 1.00 90.12 317 SER A CA 1
ATOM 2530 C C . SER A 1 317 ? -23.379 2.068 33.808 1.00 90.12 317 SER A C 1
ATOM 2532 O O . SER A 1 317 ? -23.538 1.172 32.984 1.00 90.12 317 SER A O 1
ATOM 2534 N N . GLU A 1 318 ? -24.244 2.256 34.808 1.00 91.38 318 GLU A N 1
ATOM 2535 C CA . GLU A 1 318 ? -25.450 1.439 34.981 1.00 91.38 318 GLU A CA 1
ATOM 2536 C C . GLU A 1 318 ? -26.434 1.577 33.818 1.00 91.38 318 GLU A C 1
ATOM 2538 O O . GLU A 1 318 ? -26.986 0.575 33.362 1.00 91.38 318 GLU A O 1
ATOM 2543 N N . LYS A 1 319 ? -26.640 2.795 33.304 1.00 91.88 319 LYS A N 1
ATOM 2544 C CA . LYS A 1 319 ? -27.456 3.007 32.099 1.00 91.88 319 LYS A CA 1
ATOM 2545 C C . LYS A 1 319 ? -26.878 2.249 30.908 1.00 91.88 319 LYS A C 1
ATOM 2547 O O . LYS A 1 319 ? -27.625 1.546 30.234 1.00 91.88 319 LYS A O 1
ATOM 2552 N N . ILE A 1 320 ? -25.563 2.338 30.691 1.00 91.94 320 ILE A N 1
ATOM 2553 C CA . ILE A 1 320 ? -24.889 1.608 29.612 1.00 91.94 320 ILE A CA 1
ATOM 2554 C C . ILE A 1 320 ? -25.081 0.096 29.781 1.00 91.94 320 ILE A C 1
ATOM 2556 O O . ILE A 1 320 ? -25.462 -0.553 28.817 1.00 91.94 320 ILE A O 1
ATOM 2560 N N . ARG A 1 321 ? -24.910 -0.467 30.987 1.00 93.44 321 ARG A N 1
ATOM 2561 C CA . ARG A 1 321 ? -25.131 -1.906 31.253 1.00 93.44 321 ARG A CA 1
ATOM 2562 C C . ARG A 1 321 ? -26.551 -2.369 30.935 1.00 93.44 321 ARG A C 1
ATOM 2564 O O . ARG A 1 321 ? -26.743 -3.502 30.513 1.00 93.44 321 ARG A O 1
ATOM 2571 N N . ARG A 1 322 ? -27.558 -1.516 31.150 1.00 93.38 322 ARG A N 1
ATOM 2572 C CA . ARG A 1 322 ? -28.953 -1.844 30.811 1.00 93.38 322 ARG A CA 1
ATOM 2573 C C . ARG A 1 322 ? -29.177 -1.911 29.302 1.00 93.38 322 ARG A C 1
ATOM 2575 O O . ARG A 1 322 ? -29.985 -2.717 28.858 1.00 93.38 322 ARG A O 1
ATOM 2582 N N . ILE A 1 323 ? -28.489 -1.064 28.537 1.00 92.75 323 ILE A N 1
ATOM 2583 C CA . ILE A 1 323 ? -28.596 -1.014 27.071 1.00 92.75 323 ILE A CA 1
ATOM 2584 C C . ILE A 1 323 ? -27.730 -2.111 26.432 1.00 92.75 323 ILE A C 1
ATOM 2586 O O . ILE A 1 323 ? -28.178 -2.799 25.520 1.00 92.75 323 ILE A O 1
ATOM 2590 N N . HIS A 1 324 ? -26.518 -2.309 26.954 1.00 93.62 324 HIS A N 1
ATOM 2591 C CA . HIS A 1 324 ? -25.509 -3.256 26.481 1.00 93.62 324 HIS A CA 1
ATOM 2592 C C . HIS A 1 324 ? -25.132 -4.234 27.608 1.00 93.62 324 HIS A C 1
ATOM 2594 O O . HIS A 1 324 ? -24.075 -4.079 28.225 1.00 93.62 324 HIS A O 1
ATOM 2600 N N . PRO A 1 325 ? -25.972 -5.243 27.905 1.00 92.38 325 PRO A N 1
ATOM 2601 C CA . PRO A 1 325 ? -25.726 -6.183 29.004 1.00 92.38 325 PRO A CA 1
ATOM 2602 C C . PRO A 1 325 ? -24.464 -7.033 28.805 1.00 92.38 325 PRO A C 1
ATOM 2604 O O . PRO A 1 325 ? -23.827 -7.427 29.780 1.00 92.38 325 PRO A O 1
ATOM 2607 N N . ASP A 1 326 ? -24.064 -7.256 27.553 1.00 92.81 326 ASP A N 1
ATOM 2608 C CA . ASP A 1 326 ? -22.866 -8.019 27.188 1.00 92.81 326 ASP A CA 1
ATOM 2609 C C . ASP A 1 326 ? -21.600 -7.143 27.087 1.00 92.81 326 ASP A C 1
ATOM 2611 O O . ASP A 1 326 ? -20.572 -7.577 26.557 1.00 92.81 326 ASP A O 1
ATOM 2615 N N . ALA A 1 327 ? -21.657 -5.886 27.546 1.00 94.44 327 ALA A N 1
ATOM 2616 C CA . ALA A 1 327 ? -20.521 -4.978 27.471 1.00 94.44 327 ALA A CA 1
ATOM 2617 C C . ALA A 1 327 ? -19.362 -5.425 28.375 1.00 94.44 327 ALA A C 1
ATOM 2619 O O . ALA A 1 327 ? -19.530 -5.804 29.535 1.00 94.44 327 ALA A O 1
ATOM 2620 N N . PHE A 1 328 ? -18.143 -5.320 27.851 1.00 96.06 328 PHE A N 1
ATOM 2621 C CA . PHE A 1 328 ? -16.928 -5.618 28.601 1.00 96.06 328 PHE A CA 1
ATOM 2622 C C . PHE A 1 328 ? -16.476 -4.406 29.421 1.00 96.06 328 PHE A C 1
ATOM 2624 O O . PHE A 1 328 ? -16.459 -3.290 28.918 1.00 96.06 328 PHE A O 1
ATOM 2631 N N . GLU A 1 329 ? -16.006 -4.628 30.647 1.00 93.69 329 GLU A N 1
ATOM 2632 C CA . GLU A 1 329 ? -15.417 -3.564 31.491 1.00 93.69 329 GLU A CA 1
ATOM 2633 C C . GLU A 1 329 ? -13.930 -3.820 31.789 1.00 93.69 329 GLU A C 1
ATOM 2635 O O . GLU A 1 329 ? -13.137 -2.900 31.986 1.00 93.69 329 GLU A O 1
ATOM 2640 N N . SER A 1 330 ? -13.512 -5.089 31.742 1.00 93.69 330 SER A N 1
ATOM 2641 C CA . SER A 1 330 ? -12.114 -5.494 31.906 1.00 93.69 330 SER A CA 1
ATOM 2642 C C . SER A 1 330 ? -11.447 -5.711 30.550 1.00 93.69 330 SER A C 1
ATOM 2644 O O . SER A 1 330 ? -11.925 -6.489 29.720 1.00 93.69 330 SER A O 1
ATOM 2646 N N . ALA A 1 331 ? -10.307 -5.046 30.345 1.00 91.69 331 ALA A N 1
ATOM 2647 C CA . ALA A 1 331 ? -9.475 -5.234 29.159 1.00 91.69 331 ALA A CA 1
ATOM 2648 C C . ALA A 1 331 ? -8.931 -6.671 29.053 1.00 91.69 331 ALA A C 1
ATOM 2650 O O . ALA A 1 331 ? -8.750 -7.165 27.944 1.00 91.69 331 ALA A O 1
ATOM 2651 N N . GLU A 1 332 ? -8.705 -7.343 30.186 1.00 91.25 332 GLU A N 1
ATOM 2652 C CA . GLU A 1 332 ? -8.257 -8.740 30.246 1.00 91.25 332 GLU A CA 1
ATOM 2653 C C . GLU A 1 332 ? -9.367 -9.677 29.768 1.00 91.25 332 GLU A C 1
ATOM 2655 O O . GLU A 1 332 ? -9.165 -10.418 28.813 1.00 91.25 332 GLU A O 1
ATOM 2660 N N . LYS A 1 333 ? -10.587 -9.539 30.311 1.00 93.69 333 LYS A N 1
ATOM 2661 C CA . LYS A 1 333 ? -11.744 -10.339 29.868 1.00 93.69 333 LYS A CA 1
ATOM 2662 C C . LYS A 1 333 ? -12.041 -10.155 28.379 1.00 93.69 333 LYS A C 1
ATOM 2664 O O . LYS A 1 333 ? -12.325 -11.124 27.678 1.00 93.69 333 LYS A O 1
ATOM 2669 N N . LEU A 1 334 ? -11.966 -8.914 27.888 1.00 94.50 334 LEU A N 1
ATOM 2670 C CA . LEU A 1 334 ? -12.128 -8.627 26.462 1.00 94.50 334 LEU A CA 1
ATOM 2671 C C . LEU A 1 334 ? -11.023 -9.294 25.632 1.00 94.50 334 LEU A C 1
ATOM 2673 O O . LEU A 1 334 ? -11.301 -9.864 24.578 1.00 94.50 334 LEU A O 1
ATOM 2677 N N . LYS A 1 335 ? -9.770 -9.228 26.092 1.00 91.88 335 LYS A N 1
ATOM 2678 C CA . LYS A 1 335 ? -8.641 -9.867 25.415 1.00 91.88 335 LYS A CA 1
ATOM 2679 C C . LYS A 1 335 ? -8.829 -11.380 25.335 1.00 91.88 335 LYS A C 1
ATOM 2681 O O . LYS A 1 335 ? -8.671 -11.922 24.248 1.00 91.88 335 LYS A O 1
ATOM 2686 N N . ASP A 1 336 ? -9.221 -12.037 26.421 1.00 91.69 336 ASP A N 1
ATOM 2687 C CA . ASP A 1 336 ? -9.445 -13.488 26.454 1.00 91.69 336 ASP A CA 1
ATOM 2688 C C . ASP A 1 336 ? -10.571 -13.908 25.505 1.00 91.69 336 ASP A C 1
ATOM 2690 O O . ASP A 1 336 ? -10.430 -14.857 24.728 1.00 91.69 336 ASP A O 1
ATOM 2694 N N . PHE A 1 337 ? -11.666 -13.143 25.491 1.00 94.19 337 PHE A N 1
ATOM 2695 C CA . PHE A 1 337 ? -12.763 -13.343 24.548 1.00 94.19 337 PHE A CA 1
ATOM 2696 C C . PHE A 1 337 ? -12.296 -13.237 23.088 1.00 94.19 337 PHE A C 1
ATOM 2698 O O . PHE A 1 337 ? -12.577 -14.113 22.263 1.00 94.19 337 PHE A O 1
ATOM 2705 N N . LEU A 1 338 ? -11.543 -12.183 22.761 1.00 92.81 338 LEU A N 1
ATOM 2706 C CA . LEU A 1 338 ? -11.013 -11.967 21.415 1.00 92.81 338 LEU A CA 1
ATOM 2707 C C . LEU A 1 338 ? -9.973 -13.024 21.026 1.00 92.81 338 LEU A C 1
ATOM 2709 O O . LEU A 1 338 ? -9.954 -13.438 19.867 1.00 92.81 338 LEU A O 1
ATOM 2713 N N . SER A 1 339 ? -9.162 -13.505 21.972 1.00 90.75 339 SER A N 1
ATOM 2714 C CA . SER A 1 339 ? -8.271 -14.653 21.778 1.00 90.75 339 SER A CA 1
ATOM 2715 C C . SER A 1 339 ? -9.070 -15.892 21.384 1.00 90.75 339 SER A C 1
ATOM 2717 O O . SER A 1 339 ? -8.757 -16.523 20.377 1.00 90.75 339 SER A O 1
ATOM 2719 N N . GLY A 1 340 ? -10.156 -16.208 22.098 1.00 90.62 340 GLY A N 1
ATOM 2720 C CA . GLY A 1 340 ? -11.043 -17.322 21.748 1.00 90.62 340 GLY A CA 1
ATOM 2721 C C . GLY A 1 340 ? -11.605 -17.203 20.327 1.00 90.62 340 GLY A C 1
ATOM 2722 O O . GLY A 1 340 ? -11.537 -18.150 19.539 1.00 90.62 340 GLY A O 1
ATOM 2723 N N . LYS A 1 341 ? -12.069 -16.008 19.945 1.00 91.50 341 LYS A N 1
ATOM 2724 C CA . LYS A 1 341 ? -12.582 -15.743 18.592 1.00 91.50 341 LYS A CA 1
ATOM 2725 C C . LYS A 1 341 ? -11.508 -15.841 17.507 1.00 91.50 341 LYS A C 1
ATOM 2727 O O . LYS A 1 341 ? -11.768 -16.375 16.425 1.00 91.50 341 LYS A O 1
ATOM 2732 N N . ALA A 1 342 ? -10.291 -15.390 17.793 1.00 88.81 342 ALA A N 1
ATOM 2733 C CA . ALA A 1 342 ? -9.152 -15.560 16.899 1.00 88.81 342 ALA A CA 1
ATOM 2734 C C . ALA A 1 342 ? -8.804 -17.047 16.710 1.00 88.81 342 ALA A C 1
ATOM 2736 O O . ALA A 1 342 ? -8.596 -17.497 15.582 1.00 88.81 342 ALA A O 1
ATOM 2737 N N . GLN A 1 343 ? -8.812 -17.841 17.785 1.00 88.19 343 GLN A N 1
ATOM 2738 C CA . GLN A 1 343 ? -8.581 -19.285 17.706 1.00 88.19 343 GLN A CA 1
ATOM 2739 C C . GLN A 1 343 ? -9.640 -19.989 16.843 1.00 88.19 343 GLN A C 1
ATOM 2741 O O . GLN A 1 343 ? -9.288 -20.838 16.020 1.00 88.19 343 GLN A O 1
ATOM 2746 N N . GLU A 1 344 ? -10.923 -19.639 16.992 1.00 88.81 344 GLU A N 1
ATOM 2747 C CA . GLU A 1 344 ? -12.013 -20.139 16.138 1.00 88.81 344 GLU A CA 1
ATOM 2748 C C . GLU A 1 344 ? -11.747 -19.828 14.657 1.00 88.81 344 GLU A C 1
ATOM 2750 O O . GLU A 1 344 ? -11.787 -20.731 13.814 1.00 88.81 344 GLU A O 1
ATOM 2755 N N . TYR A 1 345 ? -11.394 -18.575 14.355 1.00 86.88 345 TYR A N 1
ATOM 2756 C CA . TYR A 1 345 ? -11.059 -18.121 13.007 1.00 86.88 345 TYR A CA 1
ATOM 2757 C C . TYR A 1 345 ? -9.908 -18.929 12.391 1.00 86.88 345 TYR A C 1
ATOM 2759 O O . TYR A 1 345 ? -10.031 -19.453 11.278 1.00 86.88 345 TYR A O 1
ATOM 2767 N N . TYR A 1 346 ? -8.798 -19.091 13.114 1.00 84.38 346 TYR A N 1
ATOM 2768 C CA . TYR A 1 346 ? -7.641 -19.826 12.601 1.00 84.38 346 TYR A CA 1
ATOM 2769 C C . TYR A 1 346 ? -7.909 -21.324 12.447 1.00 84.38 346 TYR A C 1
ATOM 2771 O O . TYR A 1 346 ? -7.451 -21.931 11.476 1.00 84.38 346 TYR A O 1
ATOM 2779 N N . ARG A 1 347 ? -8.702 -21.929 13.342 1.00 84.69 347 ARG A N 1
ATOM 2780 C CA . ARG A 1 347 ? -9.134 -23.329 13.205 1.00 84.69 347 ARG A CA 1
ATOM 2781 C C . ARG A 1 347 ? -9.995 -23.537 11.960 1.00 84.69 347 ARG A C 1
ATOM 2783 O O . ARG A 1 347 ? -9.800 -24.537 11.270 1.00 84.69 347 ARG A O 1
ATOM 2790 N N . ALA A 1 348 ? -10.918 -22.622 11.662 1.00 83.75 348 ALA A N 1
ATOM 2791 C CA . ALA A 1 348 ? -11.743 -22.687 10.455 1.00 83.75 348 ALA A CA 1
ATOM 2792 C C . ALA A 1 348 ? -10.879 -22.584 9.187 1.00 83.75 348 ALA A C 1
ATOM 2794 O O . ALA A 1 348 ? -10.905 -23.478 8.341 1.00 83.75 348 ALA A O 1
ATOM 2795 N N . LYS A 1 349 ? -10.003 -21.577 9.127 1.00 78.56 349 LYS A N 1
ATOM 2796 C CA . LYS A 1 349 ? -9.076 -21.353 8.008 1.00 78.56 349 LYS A CA 1
ATOM 2797 C C . LYS A 1 349 ? -8.136 -22.543 7.769 1.00 78.56 349 LYS A C 1
ATOM 2799 O O . LYS A 1 349 ? -7.851 -22.905 6.630 1.00 78.56 349 LYS A O 1
ATOM 2804 N N . ALA A 1 350 ? -7.675 -23.200 8.835 1.00 77.50 350 ALA A N 1
ATOM 2805 C CA . ALA A 1 350 ? -6.841 -24.398 8.736 1.00 77.50 350 ALA A CA 1
ATOM 2806 C C . ALA A 1 350 ? -7.591 -25.621 8.173 1.00 77.50 350 ALA A C 1
ATOM 2808 O O . ALA A 1 350 ? -6.971 -26.463 7.523 1.00 77.50 350 ALA A O 1
ATOM 2809 N N . LYS A 1 351 ? -8.907 -25.735 8.408 1.00 76.50 351 LYS A N 1
ATOM 2810 C CA . LYS A 1 351 ? -9.743 -26.798 7.822 1.00 76.50 351 LYS A CA 1
ATOM 2811 C C . LYS A 1 351 ? -9.945 -26.589 6.319 1.00 76.50 351 LYS A C 1
ATOM 2813 O O . LYS A 1 351 ? -9.883 -27.560 5.571 1.00 76.50 351 LYS A O 1
ATOM 2818 N N . GLU A 1 352 ? -10.110 -25.342 5.885 1.00 70.31 352 GLU A N 1
ATOM 2819 C CA . GLU A 1 352 ? -10.257 -24.973 4.468 1.00 70.31 352 GLU A CA 1
ATOM 2820 C C . GLU A 1 352 ? -8.979 -25.218 3.645 1.00 70.31 352 GLU A C 1
ATOM 2822 O O . GLU A 1 352 ? -9.053 -25.553 2.467 1.00 70.31 352 GLU A O 1
ATOM 2827 N N . LEU A 1 353 ? -7.796 -25.106 4.261 1.00 61.50 353 LEU A N 1
ATOM 2828 C CA . LEU A 1 353 ? -6.499 -25.210 3.572 1.00 61.50 353 LEU A CA 1
ATOM 2829 C C . LEU A 1 353 ? -6.005 -26.649 3.289 1.00 61.50 353 LEU A C 1
ATOM 2831 O O . LEU A 1 353 ? -4.961 -26.816 2.660 1.00 61.50 353 LEU A O 1
ATOM 2835 N N . GLY A 1 354 ? -6.733 -27.700 3.686 1.00 48.84 354 GLY A N 1
ATOM 2836 C CA . GLY A 1 354 ? -6.354 -29.096 3.415 1.00 48.84 354 GLY A CA 1
ATOM 2837 C C . GLY A 1 354 ? -5.082 -29.582 4.145 1.00 48.84 354 GLY A C 1
ATOM 2838 O O . GLY A 1 354 ? -4.260 -28.817 4.647 1.00 48.84 354 GLY A O 1
ATOM 2839 N N . LYS A 1 355 ? -4.898 -30.909 4.247 1.00 48.47 355 LYS A N 1
ATOM 2840 C CA . LYS A 1 355 ? -3.891 -31.555 5.129 1.00 48.47 355 LYS A CA 1
ATOM 2841 C C . LYS A 1 355 ? -2.408 -31.248 4.811 1.00 48.47 355 LYS A C 1
ATOM 2843 O O . LYS A 1 355 ? -1.566 -31.590 5.637 1.00 48.47 355 LYS A O 1
ATOM 2848 N N . GLY A 1 356 ? -2.079 -30.610 3.685 1.00 45.16 356 GLY A N 1
ATOM 2849 C CA . GLY A 1 356 ? -0.696 -30.418 3.218 1.00 45.16 356 GLY A CA 1
ATOM 2850 C C . GLY A 1 356 ? 0.034 -29.161 3.715 1.00 45.16 356 GLY A C 1
ATOM 2851 O O . GLY A 1 356 ? 1.259 -29.150 3.712 1.00 45.16 356 GLY A O 1
ATOM 2852 N N . ASP A 1 357 ? -0.677 -28.126 4.177 1.00 46.72 357 ASP A N 1
ATOM 2853 C CA . ASP A 1 357 ? -0.081 -26.796 4.434 1.00 46.72 357 ASP A CA 1
ATOM 2854 C C . ASP A 1 357 ? -0.298 -26.286 5.876 1.00 46.72 357 ASP A C 1
ATOM 2856 O O . ASP A 1 357 ? -0.216 -25.091 6.165 1.00 46.72 357 ASP A O 1
ATOM 2860 N N . LYS A 1 358 ? -0.517 -27.205 6.830 1.00 42.66 358 LYS A N 1
ATOM 2861 C CA . LYS A 1 358 ? -0.801 -26.889 8.246 1.00 42.66 358 LYS A CA 1
ATOM 2862 C C . LYS A 1 358 ? 0.259 -26.014 8.928 1.00 42.66 358 LYS A C 1
ATOM 2864 O O . LYS A 1 358 ? -0.086 -25.266 9.832 1.00 42.66 358 LYS A O 1
ATOM 2869 N N . LYS A 1 359 ? 1.525 -26.059 8.493 1.00 41.25 359 LYS A N 1
ATOM 2870 C CA . LYS A 1 359 ? 2.592 -25.200 9.044 1.00 41.25 359 LYS A CA 1
ATOM 2871 C C . LYS A 1 359 ? 2.512 -23.739 8.580 1.00 41.25 359 LYS A C 1
ATOM 2873 O O . LYS A 1 359 ? 2.992 -22.883 9.305 1.00 41.25 359 LYS A O 1
ATOM 2878 N N . LYS A 1 360 ? 1.893 -23.434 7.429 1.00 43.06 360 LYS A N 1
ATOM 2879 C CA . LYS A 1 360 ? 1.766 -22.049 6.925 1.00 43.06 360 LYS A CA 1
ATOM 2880 C C . LYS A 1 360 ? 0.610 -21.271 7.554 1.00 43.06 360 LYS A C 1
ATOM 2882 O O . LYS A 1 360 ? 0.652 -20.048 7.555 1.00 43.06 360 LYS A O 1
ATOM 2887 N N . ALA A 1 361 ? -0.412 -21.956 8.072 1.00 40.47 361 ALA A N 1
ATOM 2888 C CA . ALA A 1 361 ? -1.575 -21.312 8.691 1.00 40.47 361 ALA A CA 1
ATOM 2889 C C . ALA A 1 361 ? -1.249 -20.621 10.029 1.00 40.47 361 ALA A C 1
ATOM 2891 O O . ALA A 1 361 ? -1.967 -19.710 10.422 1.00 40.47 361 ALA A O 1
ATOM 2892 N N . PHE A 1 362 ? -0.164 -21.040 10.687 1.00 41.31 362 PHE A N 1
ATOM 2893 C CA . PHE A 1 362 ? 0.295 -20.522 11.979 1.00 41.31 362 PHE A CA 1
ATOM 2894 C C . PHE A 1 362 ? 1.542 -19.622 11.873 1.00 41.31 362 PHE A C 1
ATOM 2896 O O . PHE A 1 362 ? 2.056 -19.208 12.904 1.00 41.31 362 PHE A O 1
ATOM 2903 N N . SER A 1 363 ? 2.058 -19.362 10.660 1.00 36.50 363 SER A N 1
ATOM 2904 C CA . SER A 1 363 ? 3.373 -18.727 10.452 1.00 36.50 363 SER A CA 1
ATOM 2905 C C . SER A 1 363 ? 3.379 -17.534 9.471 1.00 36.50 363 SER A C 1
ATOM 2907 O O . SER A 1 363 ? 4.396 -17.319 8.796 1.00 36.50 363 SER A O 1
ATOM 2909 N N . GLN A 1 364 ? 2.247 -16.847 9.240 1.00 35.84 364 GLN A N 1
ATOM 2910 C CA . GLN A 1 364 ? 2.177 -15.727 8.277 1.00 35.84 364 GLN A CA 1
ATOM 2911 C C . GLN A 1 364 ? 1.525 -14.448 8.785 1.00 35.84 364 GLN A C 1
ATOM 2913 O O . GLN A 1 364 ? 0.367 -14.520 9.247 1.00 35.84 364 GLN A O 1
#

pLDDT: mean 82.36, std 15.76, range [32.84, 98.5]

Solvent-accessible surface area (backbone atoms only — not comparable to full-atom values): 20062 Å² total; per-residue (Å²): 119,89,74,50,79,81,38,42,73,34,71,50,93,67,91,66,63,50,35,66,57,54,48,52,49,36,57,51,52,38,57,55,57,60,64,67,65,72,78,71,76,80,90,80,92,69,61,70,68,63,50,50,54,55,48,50,55,52,49,34,49,53,54,32,50,38,43,48,48,34,38,54,50,50,39,52,53,52,49,49,51,54,64,17,54,61,64,58,90,81,45,55,69,36,56,38,45,45,40,40,72,77,61,28,58,67,59,50,52,50,34,50,47,48,51,55,49,47,39,56,52,44,47,53,49,37,55,52,38,34,51,52,20,67,67,38,91,44,71,66,54,26,50,49,34,51,52,53,45,54,54,50,51,48,51,55,39,53,75,44,24,67,38,34,50,50,50,40,53,44,50,58,55,49,55,49,45,60,82,78,68,92,43,45,22,36,33,37,42,47,51,67,91,44,44,56,67,58,51,47,33,68,57,30,76,48,86,58,45,79,30,53,44,85,88,48,98,47,58,32,35,38,34,49,34,52,55,55,98,52,97,85,54,54,72,48,30,39,37,34,34,56,48,52,65,67,63,38,68,88,76,49,51,74,63,44,49,50,47,50,50,20,56,54,67,56,28,64,33,36,40,38,48,44,45,37,79,61,91,50,60,65,70,59,52,51,53,51,50,58,61,55,50,72,69,76,50,57,72,43,48,31,46,35,76,7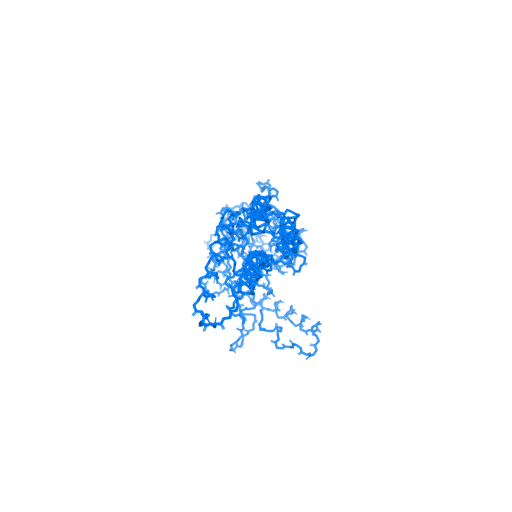7,84,51,94,42,73,67,29,50,55,39,44,53,53,46,41,73,76,40,73,85,42,33,70,48,60,64,63,46,43,54,52,50,19,54,52,40,50,53,52,52,53,52,54,51,63,75,61,45,92,87,49,69,73,58,74,71,68,106

Nearest PDB structures (foldseek):
  2e87-assembly1_A  TM=8.212E-01  e=3.325E-21  Pyrococcus horikoshii OT3
  7v08-assembly1_b  TM=7.592E-01  e=3.342E-17  Saccharomyces cerevisiae BY4741
  7oh3-assembly1_b  TM=7.477E-01  e=3.342E-17  Saccharomyces cerevisiae S288C
  8v87-assembly1_b  TM=7.416E-01  e=2.871E-17  Saccharomyces cerevisiae BY4741
  8esq-assembly1_b  TM=7.541E-01  e=1.735E-15  Schizosaccharomyces pombe

Sequence (364 aa):
MRKQEKFGIMRRNVTIEDADFYIRLAFSRARGAKGRTKKKKGGNRGNPRKKKEQGYFSLKREYADHIAFMSEFIEEQFSKIIGAFPEVHRQSEFYRELIEITIGTAELKKSLAALSWCMKRISRLAGQCKMDVMKADRSEDAKKAVRGFEGRLSSMLRQVDSNLKFLKEAKMKIKNYPLIKRMYGVAIVGFPNVGKSTLLAKMTGARPEIAAYAFTTKSLMLGYFSAFEFPGAEKDVQVMDTPGTLSRPERMNDIEKQAYSAMKNAASIIVFILDPTGSYPLEEQEKLFLIIEKFGKPLYAYISKTDIENESVVCNSEKIRRIHPDAFESAEKLKDFLSGKAQEYYRAKAKELGKGDKKKAFSQ

Radius of gyration: 30.7 Å; Cα contacts (8 Å, |Δi|>4): 470; chains: 1; bounding box: 78×47×91 Å

Mean predicted aligned error: 10.65 Å

Foldseek 3Di:
DVQCVQQFLWPDDADFDFLVVLLVVLLVVLVVVVVVVVVPDDDDDDDPVVVVVVVLLVVLVSLLVSLVSSLVSLLVRLVVLLNGDHPLVPDPLLVVLLCCLPQNPVLLVVLNVLSVVLSVVSVVLSVVLSVQSNPDPDPVSNVVSSVVSSVVNSVSSNVSRVSSVSSNVSSVSSRQADRLDLFAEEEEDEAPPLCLLVLLCVLQVDAWDWGDAPPDPGTKTKGFDFLDPDVPQDRRYIYIYDDNCLLCQVPDDPSRVSSVLSSVVSHQEYEYEDEQPPPDDNVSSVVSQVVVVVNVHHYAYEYPPCVDPDPSSVVSVVVVCVVHVRYHDDSVVVSNVSSVVSVVVLVVVLVVVDDPCNVVSRPD